Protein 3KZV (pdb70)

GO terms:
  GO:0016616 oxidoreductase activity, acting on the CH-OH group of donors, NAD or NADP as acceptor (F, IDA)
  GO:0005737 cytoplasm (C, HDA)

Solvent-accessible surface area: 11673 Å² total; per-residue (Å²): 69,90,3,0,0,0,1,18,0,14,73,8,0,0,72,23,0,0,36,19,0,11,94,73,43,184,97,1,17,0,8,0,1,7,107,60,72,69,33,0,113,140,8,55,152,137,40,33,112,60,0,50,55,15,58,16,43,6,39,91,72,72,8,0,110,98,0,15,72,38,0,43,160,49,70,46,74,0,14,1,0,0,0,1,13,10,15,29,81,32,20,130,42,6,53,73,171,43,101,108,9,80,142,107,4,52,50,36,14,37,105,2,0,49,29,0,3,44,46,0,25,83,32,0,68,156,44,91,2,15,0,0,0,0,1,12,48,24,67,110,58,109,167,42,78,41,43,1,9,4,35,0,24,12,28,0,20,117,31,0,93,62,10,2,92,122,24,168,94,1,49,0,0,0,0,2,3,44,51,49,8,0,21,61,120,158,79,172,150,121,156,23,38,107,42,15,2,32,82,140,17,25,165,108,8,49,31,45,48,136,128,64,58,69,55,7,0,6,0,0,0,36,0,1,10,134,15,6,51,129,62,6,37,11,87,61,29,51,42,94,49,114,58,0,67,128,17,69,101

CATH classification: 3.40.50.720

Structure (mmCIF, N/CA/C/O backbone):
data_3KZV
#
_entry.id   3KZV
#
_cell.length_a   117.413
_cell.length_b   117.413
_cell.length_c   89.488
_cell.angle_alpha   90.00
_cell.angle_beta   90.00
_cell.angle_gamma   90.00
#
_symmetry.space_group_name_H-M   'I 41 2 2'
#
loop_
_entity.id
_entity.type
_entity.pdbx_description
1 polymer 'Uncharacterized oxidoreductase YIR035C'
2 non-polymer GLYCEROL
3 water water
#
loop_
_atom_site.group_PDB
_atom_site.id
_atom_site.type_symbol
_atom_site.label_atom_id
_atom_site.label_alt_id
_atom_site.label_comp_id
_atom_site.label_asym_id
_atom_site.label_entity_id
_atom_site.label_seq_id
_atom_site.pdbx_PDB_ins_code
_atom_site.Cartn_x
_atom_site.Cartn_y
_atom_site.Cartn_z
_atom_site.occupancy
_atom_site.B_iso_or_equiv
_atom_site.auth_seq_id
_atom_site.auth_comp_id
_atom_site.auth_asym_id
_atom_site.auth_atom_id
_atom_site.pdbx_PDB_model_num
ATOM 1 N N . GLY A 1 2 ? 26.341 -9.325 0.480 1.00 38.65 2 GLY A N 1
ATOM 2 C CA . GLY A 1 2 ? 27.804 -8.979 0.645 1.00 36.29 2 GLY A CA 1
ATOM 3 C C . GLY A 1 2 ? 28.132 -8.175 1.905 1.00 35.52 2 GLY A C 1
ATOM 4 O O . GLY A 1 2 ? 27.212 -7.691 2.587 1.00 35.13 2 GLY A O 1
ATOM 5 N N . LYS A 1 3 ? 29.433 -8.032 2.224 1.00 33.65 3 LYS A N 1
ATOM 6 C CA . LYS A 1 3 ? 29.816 -7.333 3.464 1.00 33.25 3 LYS A CA 1
ATOM 7 C C . LYS A 1 3 ? 29.624 -5.855 3.221 1.00 31.53 3 LYS A C 1
ATOM 8 O O . LYS A 1 3 ? 29.881 -5.391 2.122 1.00 32.81 3 LYS A O 1
ATOM 14 N N . VAL A 1 4 ? 29.168 -5.117 4.225 1.00 29.61 4 VAL A N 1
ATOM 15 C CA . VAL A 1 4 ? 29.073 -3.659 4.136 1.00 27.93 4 VAL A CA 1
ATOM 16 C C . VAL A 1 4 ? 30.246 -3.051 4.899 1.00 27.33 4 VAL A C 1
ATOM 17 O O . VAL A 1 4 ? 30.363 -3.263 6.101 1.00 27.91 4 VAL A O 1
ATOM 21 N N . ILE A 1 5 ? 31.099 -2.302 4.218 1.00 26.21 5 ILE A N 1
ATOM 22 C CA . ILE A 1 5 ? 32.403 -1.828 4.850 1.00 26.78 5 ILE A CA 1
ATOM 23 C C . ILE A 1 5 ? 32.526 -0.289 4.777 1.00 27.20 5 ILE A C 1
ATOM 24 O O . ILE A 1 5 ? 32.274 0.280 3.719 1.00 28.97 5 ILE A O 1
ATOM 29 N N . LEU A 1 6 ? 32.773 0.387 5.902 1.00 26.54 6 LEU A N 1
ATOM 30 C CA . LEU A 1 6 ? 32.992 1.833 5.860 1.00 27.68 6 LEU A CA 1
ATOM 31 C C . LEU A 1 6 ? 34.507 2.026 5.747 1.00 28.40 6 LEU A C 1
ATOM 32 O O . LEU A 1 6 ? 35.287 1.278 6.408 1.00 25.89 6 LEU A O 1
ATOM 37 N N . VAL A 1 7 ? 34.916 3.012 4.944 1.00 25.63 7 VAL A N 1
ATOM 38 C CA . VAL A 1 7 ? 36.325 3.326 4.769 1.00 27.85 7 VAL A CA 1
ATOM 39 C C . VAL A 1 7 ? 36.504 4.859 4.785 1.00 27.65 7 VAL A C 1
ATOM 40 O O . VAL A 1 7 ? 35.735 5.568 4.128 1.00 27.76 7 VAL A O 1
ATOM 44 N N . THR A 1 8 ? 37.412 5.351 5.653 1.00 27.25 8 THR A N 1
ATOM 45 C CA . THR A 1 8 ? 37.659 6.767 5.769 1.00 27.43 8 THR A CA 1
ATOM 46 C C . THR A 1 8 ? 39.004 7.079 5.090 1.00 27.12 8 THR A C 1
ATOM 47 O O . THR A 1 8 ? 39.773 6.183 4.732 1.00 26.97 8 THR A O 1
ATOM 51 N N . GLY A 1 9 ? 39.235 8.363 4.867 1.00 27.64 9 GLY A N 1
ATOM 52 C CA . GLY A 1 9 ? 40.476 8.809 4.235 1.00 28.13 9 GLY A CA 1
ATOM 53 C C . GLY A 1 9 ? 40.659 8.280 2.820 1.00 27.61 9 GLY A C 1
ATOM 54 O O . GLY A 1 9 ? 41.776 8.000 2.437 1.00 28.07 9 GLY A O 1
ATOM 55 N N . VAL A 1 10 ? 39.568 8.152 2.048 1.00 27.33 10 VAL A N 1
ATOM 56 C CA . VAL A 1 10 ? 39.651 7.440 0.750 1.00 28.85 10 VAL A CA 1
ATOM 57 C C . VAL A 1 10 ? 40.086 8.270 -0.451 1.00 30.28 10 VAL A C 1
ATOM 58 O O . VAL A 1 10 ? 40.211 7.724 -1.552 1.00 29.55 10 VAL A O 1
ATOM 62 N N . SER A 1 11 ? 40.299 9.578 -0.281 1.00 29.25 11 SER A N 1
ATOM 63 C CA . SER A 1 11 ? 40.593 10.397 -1.463 1.00 32.11 11 SER A CA 1
ATOM 64 C C . SER A 1 11 ? 41.955 10.056 -2.081 1.00 32.44 11 SER A C 1
ATOM 65 O O . SER A 1 11 ? 42.138 10.178 -3.306 1.00 32.23 11 SER A O 1
ATOM 68 N N . ARG A 1 12 ? 42.931 9.731 -1.231 1.00 31.88 12 ARG A N 1
ATOM 69 C CA . ARG A 1 12 ? 44.307 9.569 -1.663 1.00 33.51 12 ARG A CA 1
ATOM 70 C C . ARG A 1 12 ? 45.046 8.471 -0.938 1.00 32.27 12 ARG A C 1
ATOM 71 O O . ARG A 1 12 ? 44.648 7.994 0.124 1.00 33.08 12 ARG A O 1
ATOM 79 N N . GLY A 1 13 ? 46.197 8.114 -1.480 1.00 32.18 13 GLY A N 1
ATOM 80 C CA . GLY A 1 13 ? 47.113 7.255 -0.757 1.00 30.68 13 GLY A CA 1
ATOM 81 C C . GLY A 1 13 ? 46.488 5.900 -0.480 1.00 30.66 13 GLY A C 1
ATOM 82 O O . GLY A 1 13 ? 45.681 5.338 -1.284 1.00 29.80 13 GLY A O 1
ATOM 83 N N . ILE A 1 14 ? 46.870 5.349 0.640 1.00 29.09 14 ILE A N 1
ATOM 84 C CA . ILE A 1 14 ? 46.542 3.962 0.899 1.00 32.11 14 ILE A CA 1
ATOM 85 C C . ILE A 1 14 ? 44.997 3.790 1.048 1.00 30.23 14 ILE A C 1
ATOM 86 O O . ILE A 1 14 ? 44.488 2.781 0.694 1.00 29.53 14 ILE A O 1
ATOM 91 N N . GLY A 1 15 ? 44.266 4.773 1.585 1.00 28.89 15 GLY A N 1
ATOM 92 C CA . GLY A 1 15 ? 42.806 4.640 1.727 1.00 30.12 15 GLY A CA 1
ATOM 93 C C . GLY A 1 15 ? 42.113 4.429 0.379 1.00 30.90 15 GLY A C 1
ATOM 94 O O . GLY A 1 15 ? 41.200 3.584 0.247 1.00 31.24 15 GLY A O 1
ATOM 95 N N . LYS A 1 16 ? 42.591 5.140 -0.636 1.00 30.19 16 LYS A N 1
ATOM 96 C CA . LYS A 1 16 ? 42.048 4.982 -1.997 1.00 29.02 16 LYS A CA 1
ATOM 97 C C . LYS A 1 16 ? 42.361 3.573 -2.488 1.00 28.59 16 LYS A C 1
ATOM 98 O O . LYS A 1 16 ? 41.483 2.918 -3.042 1.00 27.17 16 LYS A O 1
ATOM 104 N N . SER A 1 17 ? 43.579 3.098 -2.247 1.00 27.16 17 SER A N 1
ATOM 105 C CA . SER A 1 17 ? 43.995 1.747 -2.690 1.00 29.18 17 SER A CA 1
ATOM 106 C C . SER A 1 17 ? 43.217 0.648 -2.055 1.00 27.80 17 SER A C 1
ATOM 107 O O . SER A 1 17 ? 42.912 -0.318 -2.686 1.00 28.38 17 SER A O 1
ATOM 110 N N . ILE A 1 18 ? 42.939 0.780 -0.775 1.00 27.73 18 ILE A N 1
ATOM 111 C CA . ILE A 1 18 ? 42.124 -0.176 -0.080 1.00 28.01 18 ILE A CA 1
ATOM 112 C C . ILE A 1 18 ? 40.700 -0.278 -0.703 1.00 28.50 18 ILE A C 1
ATOM 113 O O . ILE A 1 18 ? 40.213 -1.369 -0.879 1.00 28.20 18 ILE A O 1
ATOM 118 N N . VAL A 1 19 ? 40.078 0.850 -1.051 1.00 28.39 19 VAL A N 1
ATOM 119 C CA . VAL A 1 19 ? 38.779 0.770 -1.771 1.00 28.29 19 VAL A CA 1
ATOM 120 C C . VAL A 1 19 ? 38.962 0.016 -3.061 1.00 28.94 19 VAL A C 1
ATOM 121 O O . VAL A 1 19 ? 38.152 -0.905 -3.329 1.00 28.10 19 VAL A O 1
ATOM 125 N N . ASP A 1 20 ? 40.032 0.350 -3.827 1.00 28.81 20 ASP A N 1
ATOM 126 C CA . ASP A 1 20 ? 40.248 -0.281 -5.150 1.00 31.05 20 ASP A CA 1
ATOM 127 C C . ASP A 1 20 ? 40.393 -1.775 -4.971 1.00 30.83 20 ASP A C 1
ATOM 128 O O . ASP A 1 20 ? 39.809 -2.575 -5.713 1.00 31.10 20 ASP A O 1
ATOM 133 N N . VAL A 1 21 ? 41.162 -2.152 -3.952 1.00 29.53 21 VAL A N 1
ATOM 134 C CA . VAL A 1 21 ? 41.418 -3.567 -3.693 1.00 29.34 21 VAL A CA 1
ATOM 135 C C . VAL A 1 21 ? 40.161 -4.295 -3.242 1.00 27.06 21 VAL A C 1
ATOM 136 O O . VAL A 1 21 ? 39.878 -5.398 -3.725 1.00 27.60 21 VAL A O 1
ATOM 140 N N . LEU A 1 22 ? 39.391 -3.681 -2.339 1.00 25.64 22 LEU A N 1
ATOM 141 C CA . LEU A 1 22 ? 38.144 -4.326 -1.908 1.00 27.81 22 LEU A CA 1
ATOM 142 C C . LEU A 1 22 ? 37.257 -4.725 -3.087 1.00 28.83 22 LEU A C 1
ATOM 143 O O . LEU A 1 22 ? 36.690 -5.812 -3.115 1.00 30.41 22 LEU A O 1
ATOM 148 N N . PHE A 1 23 ? 37.114 -3.822 -4.045 1.00 29.32 23 PHE A N 1
ATOM 149 C CA . PHE A 1 23 ? 36.199 -4.093 -5.179 1.00 30.31 23 PHE A CA 1
ATOM 150 C C . PHE A 1 23 ? 36.757 -5.151 -6.109 1.00 32.72 23 PHE A C 1
ATOM 151 O O . PHE A 1 23 ? 35.994 -5.972 -6.655 1.00 33.00 23 PHE A O 1
ATOM 159 N N . SER A 1 24 ? 38.086 -5.203 -6.233 1.00 33.49 24 SER A N 1
ATOM 160 C CA . SER A 1 24 ? 38.671 -6.248 -7.081 1.00 36.10 24 SER A CA 1
ATOM 161 C C . SER A 1 24 ? 38.614 -7.631 -6.387 1.00 35.95 24 SER A C 1
ATOM 162 O O . SER A 1 24 ? 38.724 -8.639 -7.060 1.00 35.39 24 SER A O 1
ATOM 165 N N . LEU A 1 25 ? 38.389 -7.709 -5.076 1.00 36.70 25 LEU A N 1
ATOM 166 C CA . LEU A 1 25 ? 38.536 -9.006 -4.412 1.00 39.06 25 LEU A CA 1
ATOM 167 C C . LEU A 1 25 ? 37.254 -9.795 -4.404 1.00 40.50 25 LEU A C 1
ATOM 168 O O . LEU A 1 25 ? 37.250 -11.010 -4.369 1.00 39.64 25 LEU A O 1
ATOM 173 N N . ASP A 1 26 ? 36.154 -9.074 -4.460 1.00 42.38 26 ASP A N 1
ATOM 174 C CA . ASP A 1 26 ? 34.846 -9.617 -4.147 1.00 43.83 26 ASP A CA 1
ATOM 175 C C . ASP A 1 26 ? 33.875 -8.837 -5.027 1.00 43.14 26 ASP A C 1
ATOM 176 O O . ASP A 1 26 ? 33.962 -7.613 -5.069 1.00 43.42 26 ASP A O 1
ATOM 181 N N . LYS A 1 27 ? 32.951 -9.517 -5.684 1.00 40.81 27 LYS A N 1
ATOM 182 C CA . LYS A 1 27 ? 31.884 -8.863 -6.447 1.00 41.30 27 LYS A CA 1
ATOM 183 C C . LYS A 1 27 ? 30.669 -8.394 -5.634 1.00 39.71 27 LYS A C 1
ATOM 184 O O . LYS A 1 27 ? 29.902 -7.617 -6.133 1.00 38.48 27 LYS A O 1
ATOM 190 N N . ASP A 1 28 ? 30.500 -8.869 -4.405 1.00 39.01 28 ASP A N 1
ATOM 191 C CA . ASP A 1 28 ? 29.330 -8.540 -3.552 1.00 39.60 28 ASP A CA 1
ATOM 192 C C . ASP A 1 28 ? 29.479 -7.369 -2.526 1.00 37.30 28 ASP A C 1
ATOM 193 O O . ASP A 1 28 ? 28.489 -6.770 -2.126 1.00 36.10 28 ASP A O 1
ATOM 198 N N . THR A 1 29 ? 30.701 -7.073 -2.114 1.00 33.96 29 THR A N 1
ATOM 199 C CA . THR A 1 29 ? 30.988 -6.013 -1.139 1.00 32.82 29 THR A CA 1
ATOM 200 C C . THR A 1 29 ? 30.484 -4.622 -1.507 1.00 30.89 29 THR A C 1
ATOM 201 O O . THR A 1 29 ? 30.633 -4.164 -2.658 1.00 28.78 29 THR A O 1
ATOM 205 N N . VAL A 1 30 ? 29.958 -3.933 -0.507 1.00 29.31 30 VAL A N 1
ATOM 206 C CA . VAL A 1 30 ? 29.556 -2.532 -0.660 1.00 29.68 30 VAL A CA 1
ATOM 207 C C . VAL A 1 30 ? 30.424 -1.708 0.261 1.00 30.71 30 VAL A C 1
ATOM 208 O O . VAL A 1 30 ? 30.674 -2.104 1.431 1.00 29.48 30 VAL A O 1
ATOM 212 N N . VAL A 1 31 ? 30.880 -0.563 -0.244 1.00 29.07 31 VAL A N 1
ATOM 213 C CA . VAL A 1 31 ? 31.719 0.340 0.532 1.00 28.61 31 VAL A CA 1
ATOM 214 C C . VAL A 1 31 ? 31.066 1.724 0.648 1.00 27.28 31 VAL A C 1
ATOM 215 O O . VAL A 1 31 ? 30.584 2.266 -0.343 1.00 28.56 31 VAL A O 1
ATOM 219 N N . TYR A 1 32 ? 31.012 2.258 1.860 1.00 27.40 32 TYR A N 1
ATOM 220 C CA . TYR A 1 32 ? 30.652 3.657 2.109 1.00 27.85 32 TYR A CA 1
ATOM 221 C C . TYR A 1 32 ? 31.927 4.379 2.473 1.00 28.70 32 TYR A C 1
ATOM 222 O O . TYR A 1 32 ? 32.525 4.038 3.513 1.00 30.00 32 TYR A O 1
ATOM 231 N N . GLY A 1 33 ? 32.400 5.314 1.649 1.00 26.81 33 GLY A N 1
ATOM 232 C CA . GLY A 1 33 ? 33.634 6.067 2.029 1.00 28.24 33 GLY A CA 1
ATOM 233 C C . GLY A 1 33 ? 33.353 7.532 2.379 1.00 29.91 33 GLY A C 1
ATOM 234 O O . GLY A 1 33 ? 32.263 8.033 2.093 1.00 28.41 33 GLY A O 1
ATOM 235 N N . VAL A 1 34 ? 34.336 8.200 2.962 1.00 29.11 34 VAL A N 1
ATOM 236 C CA . VAL A 1 34 ? 34.276 9.618 3.211 1.00 30.19 34 VAL A CA 1
ATOM 237 C C . VAL A 1 34 ? 35.632 10.222 2.938 1.00 30.13 34 VAL A C 1
ATOM 238 O O . VAL A 1 34 ? 36.606 9.578 3.106 1.00 28.81 34 VAL A O 1
ATOM 242 N N . ALA A 1 35 ? 35.662 11.451 2.460 1.00 30.37 35 ALA A N 1
ATOM 243 C CA . ALA A 1 35 ? 36.893 12.217 2.324 1.00 32.88 35 ALA A CA 1
ATOM 244 C C . ALA A 1 35 ? 36.418 13.663 2.397 1.00 33.83 35 ALA A C 1
ATOM 245 O O . ALA A 1 35 ? 35.220 13.928 2.281 1.00 34.53 35 ALA A O 1
ATOM 247 N N . ARG A 1 36 ? 37.329 14.609 2.588 1.00 35.92 36 ARG A N 1
ATOM 248 C CA . ARG A 1 36 ? 36.923 16.026 2.633 1.00 38.49 36 ARG A CA 1
ATOM 249 C C . ARG A 1 36 ? 36.644 16.616 1.256 1.00 38.28 36 ARG A C 1
ATOM 250 O O . ARG A 1 36 ? 35.825 17.506 1.138 1.00 39.08 36 ARG A O 1
ATOM 258 N N . SER A 1 37 ? 37.318 16.133 0.215 1.00 39.25 37 SER A N 1
ATOM 259 C CA . SER A 1 37 ? 37.115 16.678 -1.140 1.00 40.14 37 SER A CA 1
ATOM 260 C C . SER A 1 37 ? 36.139 15.791 -1.978 1.00 39.77 37 SER A C 1
ATOM 261 O O . SER A 1 37 ? 36.312 14.596 -2.035 1.00 38.28 37 SER A O 1
ATOM 264 N N . GLU A 1 38 ? 35.134 16.386 -2.616 1.00 40.10 38 GLU A N 1
ATOM 265 C CA . GLU A 1 38 ? 34.152 15.589 -3.394 1.00 40.97 38 GLU A CA 1
ATOM 266 C C . GLU A 1 38 ? 34.702 15.035 -4.700 1.00 39.68 38 GLU A C 1
ATOM 267 O O . GLU A 1 38 ? 34.266 13.970 -5.109 1.00 40.23 38 GLU A O 1
ATOM 273 N N . ALA A 1 39 ? 35.635 15.743 -5.352 1.00 38.27 39 ALA A N 1
ATOM 274 C CA . ALA A 1 39 ? 36.148 15.304 -6.676 1.00 38.18 39 ALA A CA 1
ATOM 275 C C . ALA A 1 39 ? 36.527 13.829 -6.714 1.00 36.53 39 ALA A C 1
ATOM 276 O O . ALA A 1 39 ? 36.008 13.092 -7.556 1.00 36.40 39 ALA A O 1
ATOM 278 N N . PRO A 1 40 ? 37.415 13.371 -5.793 1.00 35.47 40 PRO A N 1
ATOM 279 C CA . PRO A 1 40 ? 37.845 11.982 -5.984 1.00 33.14 40 PRO A CA 1
ATOM 280 C C . PRO A 1 40 ? 36.774 10.949 -5.543 1.00 32.69 40 PRO A C 1
ATOM 281 O O . PRO A 1 40 ? 36.854 9.745 -5.925 1.00 32.42 40 PRO A O 1
ATOM 285 N N . LEU A 1 41 ? 35.824 11.398 -4.724 1.00 31.14 41 LEU A N 1
ATOM 286 C CA . LEU A 1 41 ? 34.674 10.573 -4.346 1.00 30.32 41 LEU A CA 1
ATOM 287 C C . LEU A 1 41 ? 33.729 10.331 -5.549 1.00 31.12 41 LEU A C 1
ATOM 288 O O . LEU A 1 41 ? 33.281 9.188 -5.783 1.00 28.91 41 LEU A O 1
ATOM 293 N N . LYS A 1 42 ? 33.445 11.404 -6.309 1.00 31.65 42 LYS A N 1
ATOM 294 C CA . LYS A 1 42 ? 32.714 11.323 -7.563 1.00 32.48 42 LYS A CA 1
ATOM 295 C C . LYS A 1 42 ? 33.396 10.369 -8.538 1.00 33.69 42 LYS A C 1
ATOM 296 O O . LYS A 1 42 ? 32.732 9.536 -9.197 1.00 33.13 42 LYS A O 1
ATOM 302 N N . LYS A 1 43 ? 34.725 10.456 -8.641 1.00 33.22 43 LYS A N 1
ATOM 303 C CA . LYS A 1 43 ? 35.448 9.590 -9.536 1.00 32.22 43 LYS A CA 1
ATOM 304 C C . LYS A 1 43 ? 35.336 8.112 -9.123 1.00 32.42 43 LYS A C 1
ATOM 305 O O . LYS A 1 43 ? 35.242 7.232 -9.986 1.00 30.73 43 LYS A O 1
ATOM 311 N N . LEU A 1 44 ? 35.374 7.845 -7.816 1.00 28.79 44 LEU A N 1
ATOM 312 C CA . LEU A 1 44 ? 35.132 6.520 -7.337 1.00 29.49 44 LEU A CA 1
ATOM 313 C C . LEU A 1 44 ? 33.703 6.092 -7.620 1.00 28.58 44 LEU A C 1
ATOM 314 O O . LEU A 1 44 ? 33.458 4.943 -8.002 1.00 28.78 44 LEU A O 1
ATOM 319 N N . LYS A 1 45 ? 32.756 6.979 -7.397 1.00 28.75 45 LYS A N 1
ATOM 320 C CA . LYS A 1 45 ? 31.339 6.619 -7.677 1.00 29.00 45 LYS A CA 1
ATOM 321 C C . LYS A 1 45 ? 31.154 6.299 -9.192 1.00 28.84 45 LYS A C 1
ATOM 322 O O . LYS A 1 45 ? 30.568 5.286 -9.553 1.00 29.66 45 LYS A O 1
ATOM 328 N N . GLU A 1 46 ? 31.725 7.110 -10.053 1.00 28.81 46 GLU A N 1
ATOM 329 C CA . GLU A 1 46 ? 31.665 6.853 -11.497 1.00 30.28 46 GLU A CA 1
ATOM 330 C C . GLU A 1 46 ? 32.316 5.550 -11.973 1.00 29.96 46 GLU A C 1
ATOM 331 O O . GLU A 1 46 ? 31.922 4.980 -12.989 1.00 29.68 46 GLU A O 1
ATOM 337 N N . LYS A 1 47 ? 33.329 5.100 -11.250 1.00 28.49 47 LYS A N 1
ATOM 338 C CA . LYS A 1 47 ? 34.023 3.887 -11.616 1.00 29.92 47 LYS A CA 1
ATOM 339 C C . LYS A 1 47 ? 33.307 2.647 -11.102 1.00 28.60 47 LYS A C 1
ATOM 340 O O . LYS A 1 47 ? 33.239 1.647 -11.776 1.00 27.47 47 LYS A O 1
ATOM 346 N N . TYR A 1 48 ? 32.801 2.705 -9.880 1.00 28.22 48 TYR A N 1
ATOM 347 C CA . TYR A 1 48 ? 32.295 1.521 -9.243 1.00 28.11 48 TYR A CA 1
ATOM 348 C C . TYR A 1 48 ? 30.756 1.501 -9.140 1.00 29.08 48 TYR A C 1
ATOM 349 O O . TYR A 1 48 ? 30.200 0.509 -8.707 1.00 28.39 48 TYR A O 1
ATOM 358 N N . GLY A 1 49 ? 30.094 2.620 -9.447 1.00 29.68 49 GLY A N 1
ATOM 359 C CA . GLY A 1 49 ? 28.614 2.642 -9.463 1.00 29.43 49 GLY A CA 1
ATOM 360 C C . GLY A 1 49 ? 28.036 2.359 -8.098 1.00 29.83 49 GLY A C 1
ATOM 361 O O . GLY A 1 49 ? 28.617 2.789 -7.059 1.00 29.89 49 GLY A O 1
ATOM 362 N N . ASP A 1 50 ? 26.952 1.591 -8.068 1.00 28.80 50 ASP A N 1
ATOM 363 C CA . ASP A 1 50 ? 26.194 1.367 -6.830 1.00 28.83 50 ASP A CA 1
ATOM 364 C C . ASP A 1 50 ? 26.782 0.276 -5.943 1.00 28.60 50 ASP A C 1
ATOM 365 O O . ASP A 1 50 ? 26.094 -0.274 -5.066 1.00 29.69 50 ASP A O 1
ATOM 370 N N . ARG A 1 51 ? 28.065 -0.013 -6.151 1.00 28.87 51 ARG A N 1
ATOM 371 C CA . ARG A 1 51 ? 28.889 -0.687 -5.141 1.00 28.96 51 ARG A CA 1
ATOM 372 C C . ARG A 1 51 ? 29.499 0.321 -4.145 1.00 28.46 51 ARG A C 1
ATOM 373 O O . ARG A 1 51 ? 29.870 -0.082 -3.031 1.00 28.68 51 ARG A O 1
ATOM 381 N N . PHE A 1 52 ? 29.559 1.596 -4.530 1.00 28.47 52 PHE A N 1
ATOM 382 C CA . PHE A 1 52 ? 30.190 2.651 -3.741 1.00 29.33 52 PHE A CA 1
ATOM 383 C C . PHE A 1 52 ? 29.240 3.795 -3.428 1.00 29.49 52 PHE A C 1
ATOM 384 O O . PHE A 1 52 ? 28.550 4.288 -4.326 1.00 28.34 52 PHE A O 1
ATOM 392 N N . PHE A 1 53 ? 29.280 4.265 -2.176 1.00 28.97 53 PHE A N 1
ATOM 393 C CA . PHE A 1 53 ? 28.475 5.400 -1.692 1.00 28.86 53 PHE A CA 1
ATOM 394 C C . PHE A 1 53 ? 29.393 6.254 -0.872 1.00 28.02 53 PHE A C 1
ATOM 395 O O . PHE A 1 53 ? 30.355 5.751 -0.312 1.00 28.22 53 PHE A O 1
ATOM 403 N N . TYR A 1 54 ? 29.153 7.552 -0.824 1.00 29.81 54 TYR A N 1
ATOM 404 C CA . TYR A 1 54 ? 30.046 8.388 -0.053 1.00 30.95 54 TYR A CA 1
ATOM 405 C C . TYR A 1 54 ? 29.281 9.487 0.642 1.00 31.80 54 TYR A C 1
ATOM 406 O O . TYR A 1 54 ? 28.114 9.748 0.304 1.00 32.36 54 TYR A O 1
ATOM 415 N N . VAL A 1 55 ? 29.920 10.038 1.681 1.00 31.57 55 VAL A N 1
ATOM 416 C CA . VAL A 1 55 ? 29.622 11.340 2.288 1.00 32.19 55 VAL A CA 1
ATOM 417 C C . VAL A 1 55 ? 30.856 12.229 2.139 1.00 31.59 55 VAL A C 1
ATOM 418 O O . VAL A 1 55 ? 31.981 11.753 2.392 1.00 30.85 55 VAL A O 1
ATOM 422 N N . VAL A 1 56 ? 30.658 13.500 1.763 1.00 31.29 56 VAL A N 1
ATOM 423 C CA . VAL A 1 56 ? 31.726 14.496 1.674 1.00 31.51 56 VAL A CA 1
ATOM 424 C C . VAL A 1 56 ? 31.776 15.269 2.981 1.00 31.90 56 VAL A C 1
ATOM 425 O O . VAL A 1 56 ? 30.776 15.816 3.423 1.00 32.15 56 VAL A O 1
ATOM 429 N N . GLY A 1 57 ? 32.944 15.345 3.588 1.00 31.76 57 GLY A N 1
ATOM 430 C CA . GLY A 1 57 ? 33.139 16.234 4.740 1.00 31.64 57 GLY A CA 1
ATOM 431 C C . GLY A 1 57 ? 34.296 15.793 5.630 1.00 32.17 57 GLY A C 1
ATOM 432 O O . GLY A 1 57 ? 34.980 14.802 5.353 1.00 30.88 57 GLY A O 1
ATOM 433 N N . ASP A 1 58 ? 34.472 16.530 6.720 1.00 33.17 58 ASP A N 1
ATOM 434 C CA . ASP A 1 58 ? 35.550 16.402 7.701 1.00 34.75 58 ASP A CA 1
ATOM 435 C C . ASP A 1 58 ? 35.080 15.454 8.809 1.00 33.00 58 ASP A C 1
ATOM 436 O O . ASP A 1 58 ? 34.139 15.760 9.551 1.00 32.31 58 ASP A O 1
ATOM 441 N N . ILE A 1 59 ? 35.749 14.327 8.994 1.00 33.31 59 ILE A N 1
ATOM 442 C CA . ILE A 1 59 ? 35.293 13.457 10.056 1.00 32.51 59 ILE A CA 1
ATOM 443 C C . ILE A 1 59 ? 35.585 13.987 11.464 1.00 31.88 59 ILE A C 1
ATOM 444 O O . ILE A 1 59 ? 35.204 13.344 12.412 1.00 29.74 59 ILE A O 1
ATOM 449 N N . THR A 1 60 ? 36.218 15.158 11.590 1.00 30.93 60 THR A N 1
ATOM 450 C CA . THR A 1 60 ? 36.304 15.783 12.902 1.00 34.12 60 THR A CA 1
ATOM 451 C C . THR A 1 60 ? 34.943 16.443 13.222 1.00 34.42 60 THR A C 1
ATOM 452 O O . THR A 1 60 ? 34.722 16.894 14.336 1.00 34.20 60 THR A O 1
ATOM 456 N N . GLU A 1 61 ? 34.037 16.460 12.242 1.00 35.29 61 GLU A N 1
ATOM 457 C CA . GLU A 1 61 ? 32.585 16.741 12.510 1.00 35.82 61 GLU A CA 1
ATOM 458 C C . GLU A 1 61 ? 31.764 15.499 12.833 1.00 35.36 61 GLU A C 1
ATOM 459 O O . GLU A 1 61 ? 31.646 14.585 11.998 1.00 34.48 61 GLU A O 1
ATOM 465 N N . ASP A 1 62 ? 31.217 15.427 14.047 1.00 34.63 62 ASP A N 1
ATOM 466 C CA . ASP A 1 62 ? 30.345 14.276 14.405 1.00 35.64 62 ASP A CA 1
ATOM 467 C C . ASP A 1 62 ? 29.129 14.133 13.471 1.00 35.47 62 ASP A C 1
ATOM 468 O O . ASP A 1 62 ? 28.738 13.002 13.161 1.00 35.01 62 ASP A O 1
ATOM 473 N N . SER A 1 63 ? 28.612 15.258 12.948 1.00 34.93 63 SER A N 1
ATOM 474 C CA . SER A 1 63 ? 27.476 15.210 12.020 1.00 33.77 63 SER A CA 1
ATOM 475 C C . SER A 1 63 ? 27.849 14.442 10.755 1.00 32.81 63 SER A C 1
ATOM 476 O O . SER A 1 63 ? 27.050 13.673 10.256 1.00 31.15 63 SER A O 1
ATOM 479 N N . VAL A 1 64 ? 29.103 14.558 10.295 1.00 31.57 64 VAL A N 1
ATOM 480 C CA . VAL A 1 64 ? 29.531 13.859 9.092 1.00 30.40 64 VAL A CA 1
ATOM 481 C C . VAL A 1 64 ? 29.551 12.326 9.401 1.00 29.14 64 VAL A C 1
ATOM 482 O O . VAL A 1 64 ? 29.137 11.484 8.592 1.00 28.03 64 VAL A O 1
ATOM 486 N N . LEU A 1 65 ? 30.046 11.980 10.580 1.00 29.08 65 LEU A N 1
ATOM 487 C CA . LEU A 1 65 ? 30.140 10.589 11.047 1.00 27.83 65 LEU A CA 1
ATOM 488 C C . LEU A 1 65 ? 28.769 9.961 11.121 1.00 28.80 65 LEU A C 1
ATOM 489 O O . LEU A 1 65 ? 28.579 8.856 10.637 1.00 29.99 65 LEU A O 1
ATOM 494 N N . LYS A 1 66 ? 27.807 10.667 11.736 1.00 29.30 66 LYS A N 1
ATOM 495 C CA . LYS A 1 66 ? 26.447 10.134 11.848 1.00 30.88 66 LYS A CA 1
ATOM 496 C C . LYS A 1 66 ? 25.831 10.017 10.430 1.00 31.14 66 LYS A C 1
ATOM 497 O O . LYS A 1 66 ? 25.164 9.043 10.144 1.00 31.27 66 LYS A O 1
ATOM 503 N N . GLN A 1 67 ? 26.099 10.977 9.544 1.00 31.80 67 GLN A N 1
ATOM 504 C CA . GLN A 1 67 ? 25.573 10.861 8.165 1.00 33.49 67 GLN A CA 1
ATOM 505 C C . GLN A 1 67 ? 26.039 9.553 7.513 1.00 31.69 67 GLN A C 1
ATOM 506 O O . GLN A 1 67 ? 25.248 8.801 6.945 1.00 30.73 67 GLN A O 1
ATOM 512 N N . LEU A 1 68 ? 27.340 9.272 7.640 1.00 31.45 68 LEU A N 1
ATOM 513 C CA . LEU A 1 68 ? 27.954 8.122 7.020 1.00 30.79 68 LEU A CA 1
ATOM 514 C C . LEU A 1 68 ? 27.426 6.812 7.603 1.00 31.46 68 LEU A C 1
ATOM 515 O O . LEU A 1 68 ? 27.034 5.899 6.853 1.00 30.89 68 LEU A O 1
ATOM 520 N N . VAL A 1 69 ? 27.395 6.730 8.938 1.00 30.47 69 VAL A N 1
ATOM 521 C CA . VAL A 1 69 ? 26.784 5.575 9.586 1.00 29.96 69 VAL A CA 1
ATOM 522 C C . VAL A 1 69 ? 25.270 5.414 9.231 1.00 31.35 69 VAL A C 1
ATOM 523 O O . VAL A 1 69 ? 24.861 4.328 8.841 1.00 31.10 69 VAL A O 1
ATOM 527 N N . ASN A 1 70 ? 24.474 6.481 9.356 1.00 31.15 70 ASN A N 1
ATOM 528 C CA . ASN A 1 70 ? 23.050 6.418 8.973 1.00 33.06 70 ASN A CA 1
ATOM 529 C C . ASN A 1 70 ? 22.874 6.013 7.522 1.00 32.15 70 ASN A C 1
ATOM 530 O O . ASN A 1 70 ? 21.945 5.269 7.182 1.00 33.80 70 ASN A O 1
ATOM 535 N N . ALA A 1 71 ? 23.768 6.491 6.666 1.00 30.04 71 ALA A N 1
ATOM 536 C CA . ALA A 1 71 ? 23.599 6.214 5.224 1.00 31.17 71 ALA A CA 1
ATOM 537 C C . ALA A 1 71 ? 23.825 4.746 4.977 1.00 30.34 71 ALA A C 1
ATOM 538 O O . ALA A 1 71 ? 23.075 4.159 4.246 1.00 31.37 71 ALA A O 1
ATOM 540 N N . ALA A 1 72 ? 24.818 4.137 5.619 1.00 29.55 72 ALA A N 1
ATOM 541 C CA . ALA A 1 72 ? 25.027 2.683 5.464 1.00 30.02 72 ALA A CA 1
ATOM 542 C C . ALA A 1 72 ? 23.868 1.862 6.029 1.00 30.72 72 ALA A C 1
ATOM 543 O O . ALA A 1 72 ? 23.425 0.884 5.404 1.00 30.03 72 ALA A O 1
ATOM 545 N N . VAL A 1 73 ? 23.394 2.200 7.221 1.00 32.60 73 VAL A N 1
ATOM 546 C CA . VAL A 1 73 ? 22.288 1.387 7.729 1.00 33.88 73 VAL A CA 1
ATOM 547 C C . VAL A 1 73 ? 20.983 1.579 6.919 1.00 34.84 73 VAL A C 1
ATOM 548 O O . VAL A 1 73 ? 20.319 0.592 6.593 1.00 33.51 73 VAL A O 1
ATOM 552 N N . LYS A 1 74 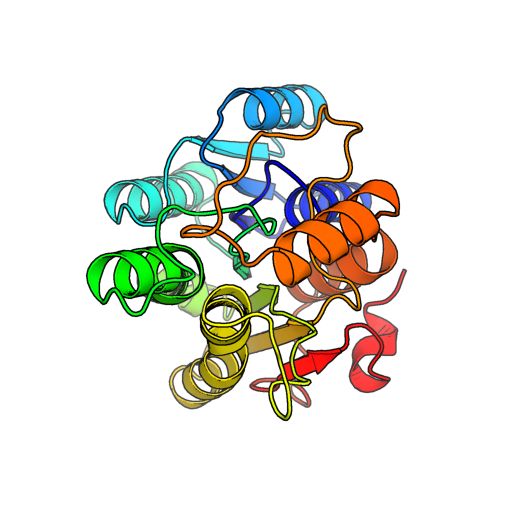? 20.726 2.815 6.497 1.00 34.92 74 LYS A N 1
ATOM 553 C CA . LYS A 1 74 ? 19.563 3.139 5.640 1.00 36.64 74 LYS A CA 1
ATOM 554 C C . LYS A 1 74 ? 19.629 2.403 4.303 1.00 35.49 74 LYS A C 1
ATOM 555 O O . LYS A 1 74 ? 18.611 1.900 3.839 1.00 35.43 74 LYS A O 1
ATOM 561 N N . GLY A 1 75 ? 20.810 2.378 3.673 1.00 33.49 75 GLY A N 1
ATOM 562 C CA . GLY A 1 75 ? 20.920 1.938 2.318 1.00 31.82 75 GLY A CA 1
ATOM 563 C C . GLY A 1 75 ? 21.119 0.455 2.261 1.00 32.17 75 GLY A C 1
ATOM 564 O O . GLY A 1 75 ? 20.665 -0.187 1.351 1.00 30.64 75 GLY A O 1
ATOM 565 N N . HIS A 1 76 ? 21.827 -0.118 3.230 1.00 32.05 76 HIS A N 1
ATOM 566 C CA . HIS A 1 76 ? 22.113 -1.545 3.147 1.00 32.78 76 HIS A CA 1
ATOM 567 C C . HIS A 1 76 ? 21.783 -2.352 4.407 1.00 33.34 76 HIS A C 1
ATOM 568 O O . HIS A 1 76 ? 22.036 -3.551 4.440 1.00 34.39 76 HIS A O 1
ATOM 575 N N . GLY A 1 77 ? 21.227 -1.695 5.414 1.00 32.85 77 GLY A N 1
ATOM 576 C CA . GLY A 1 77 ? 20.694 -2.376 6.594 1.00 33.12 77 GLY A CA 1
ATOM 577 C C . GLY A 1 77 ? 21.717 -2.782 7.654 1.00 33.14 77 GLY A C 1
ATOM 578 O O . GLY A 1 77 ? 21.336 -3.253 8.719 1.00 32.14 77 GLY A O 1
ATOM 579 N N . LYS A 1 78 ? 23.023 -2.641 7.397 1.00 31.63 78 LYS A N 1
ATOM 580 C CA . LYS A 1 78 ? 23.981 -3.105 8.410 1.00 30.96 78 LYS A CA 1
ATOM 581 C C . L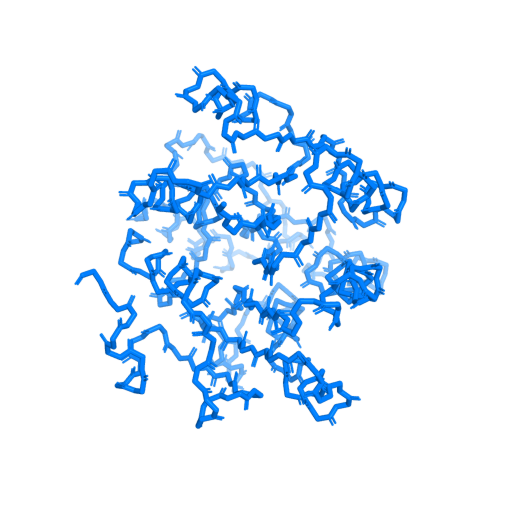YS A 1 78 ? 25.383 -2.540 8.130 1.00 30.58 78 LYS A C 1
ATOM 582 O O . LYS A 1 78 ? 25.596 -1.946 7.086 1.00 30.52 78 LYS A O 1
ATOM 588 N N . ILE A 1 79 ? 26.331 -2.799 9.030 1.00 29.62 79 ILE A N 1
ATOM 589 C CA . ILE A 1 79 ? 27.748 -2.465 8.811 1.00 29.02 79 ILE A CA 1
ATOM 590 C C . ILE A 1 79 ? 28.537 -3.670 9.315 1.00 29.20 79 ILE A C 1
ATOM 591 O O . ILE A 1 79 ? 28.374 -4.071 10.489 1.00 30.38 79 ILE A O 1
ATOM 596 N N . ASP A 1 80 ? 29.345 -4.275 8.437 1.00 28.28 80 ASP A N 1
ATOM 597 C CA . ASP A 1 80 ? 30.251 -5.381 8.833 1.00 28.99 80 ASP A CA 1
ATOM 598 C C . ASP A 1 80 ? 31.629 -4.986 9.357 1.00 29.08 80 ASP A C 1
ATOM 599 O O . ASP A 1 80 ? 32.138 -5.587 10.307 1.00 28.68 80 ASP A O 1
ATOM 604 N N . SER A 1 81 ? 32.228 -3.987 8.739 1.00 29.44 81 SER A N 1
ATOM 605 C CA . SER A 1 81 ? 33.600 -3.649 9.077 1.00 28.37 81 SER A CA 1
ATOM 606 C C . SER A 1 81 ? 33.802 -2.181 8.874 1.00 28.60 81 SER A C 1
ATOM 607 O O . SER A 1 81 ? 33.063 -1.532 8.107 1.00 26.35 81 SER A O 1
ATOM 610 N N . LEU A 1 82 ? 34.819 -1.679 9.568 1.00 27.52 82 LEU A N 1
ATOM 611 C CA . LEU A 1 82 ? 35.241 -0.293 9.455 1.00 29.86 82 LEU A CA 1
ATOM 612 C C . LEU A 1 82 ? 36.765 -0.282 9.203 1.00 29.44 82 LEU A C 1
ATOM 613 O O . LEU A 1 82 ? 37.487 -0.957 9.915 1.00 30.42 82 LEU A O 1
ATOM 618 N N . VAL A 1 83 ? 37.237 0.392 8.148 1.00 29.85 83 VAL A N 1
ATOM 619 C CA . VAL A 1 83 ? 38.681 0.596 7.900 1.00 27.98 83 VAL A CA 1
ATOM 620 C C . VAL A 1 83 ? 38.892 2.052 8.305 1.00 28.91 83 VAL A C 1
ATOM 621 O O . VAL A 1 83 ? 38.471 2.970 7.595 1.00 28.74 83 VAL A O 1
ATOM 625 N N . ALA A 1 84 ? 39.472 2.239 9.509 1.00 27.60 84 ALA A N 1
ATOM 626 C CA . ALA A 1 84 ? 39.625 3.559 10.126 1.00 27.95 84 ALA A CA 1
ATOM 627 C C . ALA A 1 84 ? 40.992 4.108 9.754 1.00 28.29 84 ALA A C 1
ATOM 628 O O . ALA A 1 84 ? 42.042 3.588 10.159 1.00 27.97 84 ALA A O 1
ATOM 630 N N . ASN A 1 85 ? 40.970 5.160 8.938 1.00 29.37 85 ASN A N 1
ATOM 631 C CA . ASN A 1 85 ? 42.152 5.650 8.347 1.00 27.95 85 ASN A CA 1
ATOM 632 C C . ASN A 1 85 ? 42.137 7.186 8.405 1.00 29.20 85 ASN A C 1
ATOM 633 O O . ASN A 1 85 ? 41.230 7.803 7.861 1.00 28.71 85 ASN A O 1
ATOM 638 N N . ALA A 1 86 ? 43.146 7.794 9.043 1.00 29.03 86 ALA A N 1
ATOM 639 C CA . ALA A 1 86 ? 43.191 9.257 9.119 1.00 30.56 86 ALA A CA 1
ATOM 640 C C . ALA A 1 86 ? 43.576 9.912 7.775 1.00 30.60 86 ALA A C 1
ATOM 641 O O . ALA A 1 86 ? 43.478 11.122 7.656 1.00 31.40 86 ALA A O 1
ATOM 643 N N . GLY A 1 87 ? 44.033 9.119 6.805 1.00 30.56 87 GLY A N 1
ATOM 644 C CA . GLY A 1 87 ? 44.380 9.654 5.518 1.00 29.22 87 GLY A CA 1
ATOM 645 C C . GLY A 1 87 ? 45.848 10.073 5.439 1.00 30.69 87 GLY A C 1
ATOM 646 O O . GLY A 1 87 ? 46.585 9.868 6.389 1.00 30.55 87 GLY A O 1
ATOM 647 N N . VAL A 1 88 ? 46.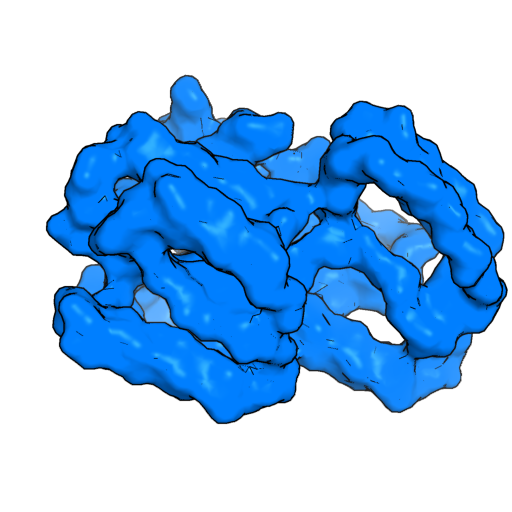263 10.647 4.306 1.00 31.22 88 VAL A N 1
ATOM 648 C CA . VAL A 1 88 ? 47.659 10.877 3.986 1.00 30.18 88 VAL A CA 1
ATOM 649 C C . VAL A 1 88 ? 48.282 11.964 4.904 1.00 31.26 88 VAL A C 1
ATOM 650 O O . VAL A 1 88 ? 47.588 12.845 5.355 1.00 31.41 88 VAL A O 1
ATOM 654 N N . LEU A 1 89 ? 49.575 11.868 5.186 1.00 30.57 89 LEU A N 1
ATOM 655 C CA . LEU A 1 89 ? 50.313 12.962 5.809 1.00 30.95 89 LEU A CA 1
ATOM 656 C C . LEU A 1 89 ? 50.279 14.252 4.964 1.00 31.93 89 LEU A C 1
ATOM 657 O O . LEU A 1 89 ? 50.501 14.180 3.774 1.00 32.51 89 LEU A O 1
ATOM 662 N N . GLU A 1 90 ? 50.008 15.415 5.562 1.00 32.27 90 GLU A N 1
ATOM 663 C CA . GLU A 1 90 ? 50.111 16.708 4.857 1.00 33.36 90 GLU A CA 1
ATOM 664 C C . GLU A 1 90 ? 50.416 17.784 5.908 1.00 34.56 90 GLU A C 1
ATOM 665 O O . GLU A 1 90 ? 50.145 17.573 7.113 1.00 32.25 90 GLU A O 1
ATOM 671 N N . PRO A 1 91 ? 51.043 18.912 5.488 1.00 34.58 91 PRO A N 1
ATOM 672 C CA . PRO A 1 91 ? 51.414 19.938 6.474 1.00 35.40 91 PRO A CA 1
ATOM 673 C C . PRO A 1 91 ? 50.118 20.493 7.055 1.00 35.08 91 PRO A C 1
ATOM 674 O O . PRO A 1 91 ? 49.172 20.566 6.349 1.00 36.22 91 PRO A O 1
ATOM 678 N N . VAL A 1 92 ? 50.105 20.802 8.347 1.00 34.18 92 VAL A N 1
ATOM 679 C CA . VAL A 1 92 ? 48.996 21.401 9.063 1.00 35.77 92 VAL A CA 1
ATOM 680 C C . VAL A 1 92 ? 49.554 22.579 9.864 1.00 34.98 92 VAL A C 1
ATOM 681 O O . VAL A 1 92 ? 50.658 22.483 10.411 1.00 34.00 92 VAL A O 1
ATOM 685 N N . GLN A 1 93 ? 48.819 23.694 9.923 1.00 35.75 93 GLN A N 1
ATOM 686 C CA . GLN A 1 93 ? 49.375 25.001 10.425 1.00 35.48 93 GLN A CA 1
ATOM 687 C C . GLN A 1 93 ? 49.856 24.943 11.881 1.00 33.66 93 GLN A C 1
ATOM 688 O O . GLN A 1 93 ? 49.140 24.458 12.745 1.00 33.08 93 GLN A O 1
ATOM 694 N N . ASN A 1 94 ? 51.056 25.406 12.159 1.00 32.72 94 ASN A N 1
ATOM 695 C CA . ASN A 1 94 ? 51.525 25.545 13.547 1.00 33.49 94 ASN A CA 1
ATOM 696 C C . ASN A 1 94 ? 51.816 24.275 14.319 1.00 32.05 94 ASN A C 1
ATOM 697 O O . ASN A 1 94 ? 52.120 24.315 15.505 1.00 32.09 94 ASN A O 1
ATOM 702 N N . VAL A 1 95 ? 51.778 23.136 13.662 1.00 29.52 95 VAL A N 1
ATOM 703 C CA . VAL A 1 95 ? 52.092 21.882 14.360 1.00 31.28 95 VAL A CA 1
ATOM 704 C C . VAL A 1 95 ? 53.584 21.769 14.782 1.00 29.39 95 VAL A C 1
ATOM 705 O O . VAL A 1 95 ? 53.939 21.091 15.777 1.00 30.18 95 VAL A O 1
ATOM 709 N N . ASN A 1 96 ? 54.452 22.431 14.036 1.00 29.09 96 ASN A N 1
ATOM 710 C CA . ASN A 1 96 ? 55.850 22.461 14.390 1.00 31.28 96 ASN A CA 1
ATOM 711 C C . ASN A 1 96 ? 56.096 23.564 15.452 1.00 32.71 96 ASN A C 1
ATOM 712 O O . ASN A 1 96 ? 57.210 24.114 15.536 1.00 36.19 96 ASN A O 1
ATOM 717 N N . GLU A 1 97 ? 55.065 23.968 16.193 1.00 31.82 97 GLU A N 1
ATOM 718 C CA . GLU A 1 97 ? 55.279 24.895 17.324 1.00 30.91 97 GLU A CA 1
ATOM 719 C C . GLU A 1 97 ? 54.692 24.171 18.534 1.00 30.86 97 GLU A C 1
ATOM 720 O O . GLU A 1 97 ? 53.827 23.310 18.370 1.00 31.51 97 GLU A O 1
ATOM 726 N N . ILE A 1 98 ? 55.097 24.585 19.715 1.00 29.83 98 ILE A N 1
ATOM 727 C CA . ILE A 1 98 ? 54.501 24.084 20.926 1.00 31.88 98 ILE A CA 1
ATOM 728 C C . ILE A 1 98 ? 53.193 24.854 21.148 1.00 33.20 98 ILE A C 1
ATOM 729 O O . ILE A 1 98 ? 53.117 25.794 21.935 1.00 33.21 98 ILE A O 1
ATOM 734 N N . ASP A 1 99 ? 52.157 24.420 20.453 1.00 33.32 99 ASP A N 1
ATOM 735 C CA . ASP A 1 99 ? 50.951 25.223 20.307 1.00 34.34 99 ASP A CA 1
ATOM 736 C C . ASP A 1 99 ? 49.818 24.247 20.550 1.00 32.89 99 ASP A C 1
ATOM 737 O O . ASP A 1 99 ? 49.436 23.507 19.648 1.00 32.01 99 ASP A O 1
ATOM 742 N N . VAL A 1 100 ? 49.249 24.299 21.751 1.00 31.28 100 VAL A N 1
ATOM 743 C CA . VAL A 1 100 ? 48.215 23.360 22.143 1.00 29.44 100 VAL A CA 1
ATOM 744 C C . VAL A 1 100 ? 47.035 23.356 21.153 1.00 30.14 100 VAL A C 1
ATOM 745 O O . VAL A 1 100 ? 46.482 22.297 20.857 1.00 29.33 100 VAL A O 1
ATOM 749 N N . ASN A 1 101 ? 46.641 24.512 20.611 1.00 30.00 101 ASN A N 1
ATOM 750 C CA . ASN A 1 101 ? 45.507 24.527 19.675 1.00 32.70 101 ASN A CA 1
ATOM 751 C C . ASN A 1 101 ? 45.768 23.713 18.413 1.00 31.87 101 ASN A C 1
ATOM 752 O O . ASN A 1 101 ? 44.875 22.944 17.960 1.00 31.23 101 ASN A O 1
ATOM 757 N N . ALA A 1 102 ? 46.978 23.844 17.884 1.00 31.22 102 ALA A N 1
ATOM 758 C CA . ALA A 1 102 ? 47.340 23.109 16.676 1.00 32.83 102 ALA A CA 1
ATOM 759 C C . ALA A 1 102 ? 47.459 21.635 17.005 1.00 33.11 102 ALA A C 1
ATOM 760 O O . ALA A 1 102 ? 46.921 20.813 16.259 1.00 34.23 102 ALA A O 1
ATOM 762 N N . TRP A 1 103 ? 48.100 21.289 18.137 1.00 32.43 103 TRP A N 1
ATOM 763 C CA . TRP A 1 103 ? 48.143 19.850 18.548 1.00 31.66 103 TRP A CA 1
ATOM 764 C C . TRP A 1 103 ? 46.772 19.226 18.754 1.00 30.32 103 TRP A C 1
ATOM 765 O O . TRP A 1 103 ? 46.578 18.073 18.371 1.00 31.59 103 TRP A O 1
ATOM 776 N N . LYS A 1 104 ? 45.837 19.947 19.383 1.00 28.84 104 LYS A N 1
ATOM 777 C CA . LYS A 1 104 ? 44.522 19.377 19.593 1.00 27.81 104 LYS A CA 1
ATOM 778 C C . LYS A 1 104 ? 43.889 19.142 18.218 1.00 28.15 104 LYS A C 1
ATOM 779 O O . LYS A 1 104 ? 43.153 18.159 18.011 1.00 26.46 104 LYS A O 1
ATOM 785 N N . LYS A 1 105 ? 44.084 20.097 17.305 1.00 27.39 105 LYS A N 1
ATOM 786 C CA . LYS A 1 105 ? 43.448 19.942 15.998 1.00 28.92 105 LYS A CA 1
ATOM 787 C C . LYS A 1 105 ? 44.050 18.716 15.257 1.00 27.84 105 LYS A C 1
ATOM 788 O O . LYS A 1 105 ? 43.338 17.965 14.606 1.00 27.34 105 LYS A O 1
ATOM 794 N N . LEU A 1 106 ? 45.360 18.539 15.322 1.00 26.49 106 LEU A N 1
ATOM 795 C CA . LEU A 1 106 ? 45.956 17.346 14.668 1.00 26.95 106 LEU A CA 1
ATOM 796 C C . LEU A 1 106 ? 45.511 16.011 15.341 1.00 27.58 106 LEU A C 1
ATOM 797 O O . LEU A 1 106 ? 45.221 15.001 14.637 1.00 26.25 106 LEU A O 1
ATOM 802 N N . TYR A 1 107 ? 45.496 15.990 16.702 1.00 25.46 107 TYR A N 1
ATOM 803 C CA . TYR A 1 107 ? 45.000 14.817 17.375 1.00 25.60 107 TYR A CA 1
ATOM 804 C C . TYR A 1 107 ? 43.502 14.544 17.010 1.00 27.09 107 TYR A C 1
ATOM 805 O O . TYR A 1 107 ? 43.095 13.408 16.964 1.00 27.01 107 TYR A O 1
ATOM 814 N N . ASP A 1 108 ? 42.708 15.569 16.771 1.00 25.65 108 ASP A N 1
ATOM 815 C CA . ASP A 1 108 ? 41.331 15.316 16.363 1.00 29.60 108 ASP A CA 1
ATOM 816 C C . ASP A 1 108 ? 41.295 14.685 14.942 1.00 29.69 108 ASP A C 1
ATOM 817 O O . ASP A 1 108 ? 40.618 13.673 14.745 1.00 29.86 108 ASP A O 1
ATOM 822 N N . ILE A 1 109 ? 42.068 15.243 13.988 1.00 30.05 109 ILE A N 1
ATOM 823 C CA . ILE A 1 109 ? 42.261 14.641 12.650 1.00 28.84 109 ILE A CA 1
ATOM 824 C C . ILE A 1 109 ? 42.744 13.198 12.711 1.00 28.24 109 ILE A C 1
ATOM 825 O O . ILE A 1 109 ? 42.188 12.357 12.030 1.00 27.01 109 ILE A O 1
ATOM 830 N N . ASN A 1 110 ? 43.833 12.922 13.455 1.00 25.48 110 ASN A N 1
ATOM 831 C CA . ASN A 1 110 ? 44.444 11.605 13.366 1.00 26.96 110 ASN A CA 1
ATOM 832 C C . ASN A 1 110 ? 43.953 10.591 14.361 1.00 25.64 110 ASN A C 1
ATOM 833 O O . ASN A 1 110 ? 44.241 9.393 14.205 1.00 26.40 110 ASN A O 1
ATOM 838 N N . PHE A 1 111 ? 43.318 11.041 15.430 1.00 25.87 111 PHE A N 1
ATOM 839 C CA . PHE A 1 111 ? 42.972 10.120 16.534 1.00 24.30 111 PHE A CA 1
ATOM 840 C C . PHE A 1 111 ? 41.503 10.280 17.002 1.00 25.43 111 PHE A C 1
ATOM 841 O O . PHE A 1 111 ? 40.718 9.349 16.860 1.00 24.72 111 PHE A O 1
ATOM 849 N N . PHE A 1 112 ? 41.132 11.429 17.576 1.00 24.82 112 PHE A N 1
ATOM 850 C CA . PHE A 1 112 ? 39.770 11.576 18.146 1.00 26.20 112 PHE A CA 1
ATOM 851 C C . PHE A 1 112 ? 38.608 11.404 17.183 1.00 27.44 112 PHE A C 1
ATOM 852 O O . PHE A 1 112 ? 37.593 10.830 17.554 1.00 29.86 112 PHE A O 1
ATOM 860 N N . SER A 1 113 ? 38.716 11.904 15.962 1.00 28.26 113 SER A N 1
ATOM 861 C CA . SER A 1 113 ? 37.650 11.611 14.975 1.00 27.62 113 SER A CA 1
ATOM 862 C C . SER A 1 113 ? 37.464 10.099 14.780 1.00 26.24 113 SER A C 1
ATOM 863 O O . SER A 1 113 ? 36.344 9.646 14.510 1.00 25.05 113 SER A O 1
ATOM 866 N N . ILE A 1 114 ? 38.552 9.338 14.837 1.00 25.41 114 ILE A N 1
ATOM 867 C CA . ILE A 1 114 ? 38.443 7.914 14.688 1.00 27.56 114 ILE A CA 1
ATOM 868 C C . ILE A 1 114 ? 37.813 7.310 15.939 1.00 28.17 114 ILE A C 1
ATOM 869 O O . ILE A 1 114 ? 36.930 6.457 15.847 1.00 30.13 114 ILE A O 1
ATOM 874 N N . VAL A 1 115 ? 38.266 7.725 17.122 1.00 27.66 115 VAL A N 1
ATOM 875 C CA . VAL A 1 115 ? 37.557 7.323 18.349 1.00 25.49 115 VAL A CA 1
ATOM 876 C C . VAL A 1 115 ? 36.023 7.626 18.250 1.00 26.62 115 VAL A C 1
ATOM 877 O O . VAL A 1 115 ? 35.189 6.782 18.605 1.00 23.97 115 VAL A O 1
ATOM 881 N N . SER A 1 116 ? 35.694 8.841 17.847 1.00 27.23 116 SER A N 1
ATOM 882 C CA . SER A 1 116 ? 34.299 9.219 17.668 1.00 29.63 116 SER A CA 1
ATOM 883 C C . SER A 1 116 ? 33.595 8.317 16.680 1.00 29.24 116 SER A C 1
ATOM 884 O O . SER A 1 116 ? 32.483 7.844 16.947 1.00 29.08 116 SER A O 1
ATOM 887 N N . LEU A 1 117 ? 34.235 8.029 15.553 1.00 29.54 117 LEU A N 1
ATOM 888 C CA . LEU A 1 117 ? 33.579 7.156 14.537 1.00 30.60 117 LEU A CA 1
ATOM 889 C C . LEU A 1 117 ? 33.307 5.726 15.050 1.00 29.49 117 LEU A C 1
ATOM 890 O O . LEU A 1 117 ? 32.231 5.134 14.789 1.00 28.56 117 LEU A O 1
ATOM 895 N N . VAL A 1 118 ? 34.271 5.181 15.790 1.00 27.71 118 VAL A N 1
ATOM 896 C CA . VAL A 1 118 ? 34.142 3.831 16.333 1.00 26.84 118 VAL A CA 1
ATOM 897 C C . VAL A 1 118 ? 32.953 3.820 17.310 1.00 27.00 118 VAL A C 1
ATOM 898 O O . VAL A 1 118 ? 32.113 2.934 17.260 1.00 27.04 118 VAL A O 1
ATOM 902 N N . GLY A 1 119 ? 32.856 4.843 18.143 1.00 25.88 119 GLY A N 1
ATOM 903 C CA . GLY A 1 119 ? 31.761 4.940 19.118 1.00 27.59 119 GLY A CA 1
ATOM 904 C C . GLY A 1 119 ? 30.409 5.018 18.433 1.00 28.48 119 GLY A C 1
ATOM 905 O O . GLY A 1 119 ? 29.449 4.393 18.869 1.00 29.38 119 GLY A O 1
ATOM 906 N N . ILE A 1 120 ? 30.346 5.775 17.354 1.00 27.87 120 ILE A N 1
ATOM 907 C CA . ILE A 1 120 ? 29.135 5.955 16.608 1.00 28.81 120 ILE A CA 1
ATOM 908 C C . ILE A 1 120 ? 28.702 4.660 15.876 1.00 29.21 120 ILE A C 1
ATOM 909 O O . ILE A 1 120 ? 27.519 4.331 15.885 1.00 29.76 120 ILE A O 1
ATOM 914 N N . ALA A 1 121 ? 29.649 3.937 15.268 1.00 27.06 121 ALA A N 1
ATOM 915 C CA . ALA A 1 121 ? 29.377 2.760 14.474 1.00 26.20 121 ALA A CA 1
ATOM 916 C C . ALA A 1 121 ? 29.264 1.486 15.380 1.00 27.65 121 ALA A C 1
ATOM 917 O O . ALA A 1 121 ? 28.765 0.411 14.942 1.00 27.15 121 ALA A O 1
ATOM 919 N N . LEU A 1 122 ? 29.715 1.602 16.628 1.00 26.67 122 LEU A N 1
ATOM 920 C CA . LEU A 1 122 ? 29.895 0.408 17.474 1.00 30.69 122 LEU A CA 1
ATOM 921 C C . LEU A 1 122 ? 28.608 -0.425 17.624 1.00 29.87 122 LEU A C 1
ATOM 922 O O . LEU A 1 122 ? 28.646 -1.654 17.502 1.00 30.43 122 LEU A O 1
ATOM 927 N N . PRO A 1 123 ? 27.454 0.232 17.850 1.00 32.55 123 PRO A N 1
ATOM 928 C CA . PRO A 1 123 ? 26.243 -0.596 17.960 1.00 31.22 123 PRO A CA 1
ATOM 929 C C . PRO A 1 123 ? 25.878 -1.401 16.717 1.00 30.30 123 PRO A C 1
ATOM 930 O O . PRO A 1 123 ? 25.386 -2.523 16.857 1.00 30.24 123 PRO A O 1
ATOM 934 N N . GLU A 1 124 ? 26.080 -0.860 15.524 1.00 28.86 124 GLU A N 1
ATOM 935 C CA . GLU A 1 124 ? 25.948 -1.695 14.305 1.00 28.30 124 GLU A CA 1
ATOM 936 C C . GLU A 1 124 ? 27.004 -2.765 14.186 1.00 27.45 124 GLU A C 1
ATOM 937 O O . GLU A 1 124 ? 26.707 -3.855 13.703 1.00 24.89 124 GLU A O 1
ATOM 943 N N . LEU A 1 125 ? 28.254 -2.450 14.561 1.00 27.18 125 LEU A N 1
ATOM 944 C CA . LEU A 1 125 ? 29.307 -3.466 14.487 1.00 27.76 125 LEU A CA 1
ATOM 945 C C . LEU A 1 125 ? 29.022 -4.593 15.452 1.00 28.94 125 LEU A C 1
ATOM 946 O O . LEU A 1 125 ? 29.313 -5.742 15.176 1.00 29.99 125 LEU A O 1
ATOM 951 N N . LYS A 1 126 ? 28.462 -4.277 16.615 1.00 29.40 126 LYS A N 1
ATOM 952 C CA . LYS A 1 126 ? 28.111 -5.337 17.558 1.00 30.97 126 LYS A CA 1
ATOM 953 C C . LYS A 1 126 ? 27.090 -6.279 16.946 1.00 31.56 126 LYS A C 1
ATOM 954 O O . LYS A 1 126 ? 27.213 -7.483 17.139 1.00 31.62 126 LYS A O 1
ATOM 960 N N . LYS A 1 127 ? 26.190 -5.750 16.099 1.00 33.10 127 LYS A N 1
ATOM 961 C CA . LYS A 1 127 ? 25.091 -6.557 15.571 1.00 33.68 127 LYS A CA 1
ATOM 962 C C . LYS A 1 127 ? 25.655 -7.638 14.679 1.00 34.44 127 LYS A C 1
ATOM 963 O O . LYS A 1 127 ? 25.181 -8.741 14.698 1.00 34.72 127 LYS A O 1
ATOM 969 N N . THR A 1 128 ? 26.706 -7.334 13.927 1.00 33.04 128 THR A N 1
ATOM 970 C CA . THR A 1 128 ? 27.279 -8.302 13.015 1.00 32.95 128 THR A CA 1
ATOM 971 C C . THR A 1 128 ? 28.563 -8.966 13.528 1.00 32.41 128 THR A C 1
ATOM 972 O O . THR A 1 128 ? 29.228 -9.678 12.763 1.00 31.06 128 THR A O 1
ATOM 976 N N . ASN A 1 129 ? 28.930 -8.733 14.805 1.00 30.80 129 ASN A N 1
ATOM 977 C CA . ASN A 1 129 ? 30.210 -9.181 15.382 1.00 31.47 129 ASN A CA 1
ATOM 978 C C . ASN A 1 129 ? 31.356 -8.797 14.459 1.00 30.04 129 ASN A C 1
ATOM 979 O O . ASN A 1 129 ? 32.166 -9.647 14.101 1.00 30.01 129 ASN A O 1
ATOM 984 N N . GLY A 1 130 ? 31.383 -7.525 14.089 1.00 27.71 130 GLY A N 1
ATOM 985 C CA . GLY A 1 130 ? 32.198 -7.047 12.991 1.00 27.40 130 GLY A CA 1
ATOM 986 C C . GLY A 1 130 ? 33.645 -6.732 13.374 1.00 26.09 130 GLY A C 1
ATOM 987 O O . GLY A 1 130 ? 34.132 -7.062 14.453 1.00 25.46 130 GLY A O 1
ATOM 988 N N . ASN A 1 131 ? 34.334 -6.063 12.456 1.00 26.46 131 ASN A N 1
ATOM 989 C CA . ASN A 1 131 ? 35.779 -5.883 12.575 1.00 28.09 131 ASN A CA 1
ATOM 990 C C . ASN A 1 131 ? 36.167 -4.416 12.436 1.00 28.03 131 ASN A C 1
ATOM 991 O O . ASN A 1 131 ? 35.651 -3.708 11.541 1.00 28.07 131 ASN A O 1
ATOM 996 N N . VAL A 1 132 ? 37.079 -3.971 13.276 1.00 26.51 132 VAL A N 1
ATOM 997 C CA . VAL A 1 132 ? 37.619 -2.625 13.107 1.00 26.58 132 VAL A CA 1
ATOM 998 C C . VAL A 1 132 ? 39.126 -2.725 12.738 1.00 27.32 132 VAL A C 1
ATOM 999 O O . VAL A 1 132 ? 39.916 -3.177 13.541 1.00 26.30 132 VAL A O 1
ATOM 1003 N N . VAL A 1 133 ? 39.488 -2.287 11.527 1.00 26.76 133 VAL A N 1
ATOM 1004 C CA . VAL A 1 133 ? 40.843 -2.414 11.019 1.00 26.96 133 VAL A CA 1
ATOM 1005 C C . VAL A 1 133 ? 41.406 -0.979 11.001 1.00 28.38 133 VAL A C 1
ATOM 1006 O O . VAL A 1 133 ? 40.956 -0.160 10.222 1.00 27.22 133 VAL A O 1
ATOM 1010 N N . PHE A 1 134 ? 42.408 -0.689 11.817 1.00 26.15 134 PHE A N 1
ATOM 1011 C CA . PHE A 1 134 ? 43.012 0.662 11.743 1.00 26.98 134 PHE A CA 1
ATOM 1012 C C . PHE A 1 134 ? 44.215 0.711 10.825 1.00 26.22 134 PHE A C 1
ATOM 1013 O O . PHE A 1 134 ? 45.086 -0.186 10.888 1.00 27.37 134 PHE A O 1
ATOM 1021 N N . VAL A 1 135 ? 44.318 1.782 10.039 1.00 26.49 135 VAL A N 1
ATOM 1022 C CA . VAL A 1 135 ? 45.481 2.047 9.188 1.00 25.36 135 VAL A CA 1
ATOM 1023 C C . VAL A 1 135 ? 46.327 2.965 10.053 1.00 28.41 135 VAL A C 1
ATOM 1024 O O . VAL A 1 135 ? 46.062 4.194 10.163 1.00 29.34 135 VAL A O 1
ATOM 1028 N N . SER A 1 136 ? 47.310 2.370 10.676 1.00 28.30 136 SER A N 1
ATOM 1029 C CA . SER A 1 136 ? 48.074 3.070 11.681 1.00 34.26 136 SER A CA 1
ATOM 1030 C C . SER A 1 136 ? 49.425 3.470 11.048 1.00 35.14 136 SER A C 1
ATOM 1031 O O . SER A 1 136 ? 49.579 3.420 9.844 1.00 34.20 136 SER A O 1
ATOM 1034 N N . SER A 1 137 ? 50.426 3.838 11.824 1.00 41.35 137 SER A N 1
ATOM 1035 C CA . SER A 1 137 ? 51.648 4.286 11.157 1.00 46.19 137 SER A CA 1
ATOM 1036 C C . SER A 1 137 ? 52.787 3.382 11.453 1.00 49.96 137 SER A C 1
ATOM 1037 O O . SER A 1 137 ? 52.805 2.748 12.522 1.00 49.25 137 SER A O 1
ATOM 1040 N N . ASP A 1 138 ? 53.778 3.367 10.550 1.00 54.99 138 ASP A N 1
ATOM 1041 C CA . ASP A 1 138 ? 54.969 2.544 10.789 1.00 60.65 138 ASP A CA 1
ATOM 1042 C C . ASP A 1 138 ? 55.865 3.130 11.823 1.00 63.68 138 ASP A C 1
ATOM 1043 O O . ASP A 1 138 ? 56.554 2.386 12.564 1.00 64.67 138 ASP A O 1
ATOM 1048 N N . ALA A 1 139 ? 55.852 4.465 11.845 1.00 66.82 139 ALA A N 1
ATOM 1049 C CA . ALA A 1 139 ? 56.466 5.263 12.891 1.00 69.45 139 ALA A CA 1
ATOM 1050 C C . ALA A 1 139 ? 55.968 4.759 14.250 1.00 71.11 139 ALA A C 1
ATOM 1051 O O . ALA 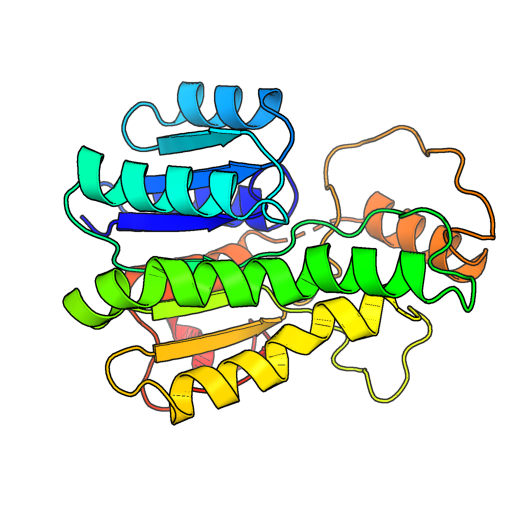A 1 139 ? 55.616 5.547 15.133 1.00 71.83 139 ALA A O 1
ATOM 1053 N N . CYS A 1 140 ? 55.903 3.426 14.373 1.00 72.62 140 CYS A N 1
ATOM 1054 C CA . CYS A 1 140 ? 56.287 2.800 15.621 1.00 73.74 140 CYS A CA 1
ATOM 1055 C C . CYS A 1 140 ? 57.753 2.288 15.628 1.00 73.97 140 CYS A C 1
ATOM 1056 O O . CYS A 1 140 ? 58.073 1.164 16.073 1.00 73.06 140 CYS A O 1
ATOM 1059 N N . ASN A 1 141 ? 58.596 3.144 15.053 1.00 74.24 141 ASN A N 1
ATOM 1060 C CA . ASN A 1 141 ? 59.747 3.670 15.774 1.00 74.70 141 ASN A CA 1
ATOM 1061 C C . ASN A 1 141 ? 59.171 4.955 16.402 1.00 74.32 141 ASN A C 1
ATOM 1062 O O . ASN A 1 141 ? 59.288 6.051 15.836 1.00 74.81 141 ASN A O 1
ATOM 1067 N N . MET A 1 142 ? 58.471 4.853 17.493 1.00 73.86 142 MET A N 1
ATOM 1068 C CA . MET A 1 142 ? 58.085 6.071 18.107 1.00 72.79 142 MET A CA 1
ATOM 1069 C C . MET A 1 142 ? 59.292 6.244 19.003 1.00 71.09 142 MET A C 1
ATOM 1070 O O . MET A 1 142 ? 59.729 7.349 19.272 1.00 71.52 142 MET A O 1
ATOM 1075 N N . TYR A 1 143 ? 59.874 5.107 19.371 1.00 68.24 143 TYR A N 1
ATOM 1076 C CA . TYR A 1 143 ? 61.065 5.069 20.181 1.00 65.09 143 TYR A CA 1
ATOM 1077 C C . TYR A 1 143 ? 61.843 6.333 19.957 1.00 63.06 143 TYR A C 1
ATOM 1078 O O . TYR A 1 143 ? 61.938 7.181 20.815 1.00 64.96 143 TYR A O 1
ATOM 1080 N N . PHE A 1 144 ? 62.388 6.472 18.782 1.00 57.81 144 PHE A N 1
ATOM 1081 C CA . PHE A 1 144 ? 62.944 7.730 18.402 1.00 52.89 144 PHE A CA 1
ATOM 1082 C C . PHE A 1 144 ? 62.090 8.165 17.205 1.00 49.90 144 PHE A C 1
ATOM 1083 O O . PHE A 1 144 ? 61.799 7.363 16.337 1.00 49.73 144 PHE A O 1
ATOM 1091 N N . SER A 1 145 ? 61.639 9.401 17.189 1.00 44.04 145 SER A N 1
ATOM 1092 C CA . SER A 1 145 ? 60.972 9.927 16.025 1.00 39.79 145 SER A CA 1
ATOM 1093 C C . SER A 1 145 ? 61.166 11.447 16.007 1.00 36.01 145 SER A C 1
ATOM 1094 O O . SER A 1 145 ? 61.039 12.071 17.059 1.00 34.15 145 SER A O 1
ATOM 1097 N N . SER A 1 146 ? 61.537 12.012 14.851 1.00 31.66 146 SER A N 1
ATOM 1098 C CA . SER A 1 146 ? 61.603 13.466 14.678 1.00 28.48 146 SER A CA 1
ATOM 1099 C C . SER A 1 146 ? 60.391 13.989 13.907 1.00 29.47 146 SER A C 1
ATOM 1100 O O . SER A 1 146 ? 60.429 15.128 13.382 1.00 26.39 146 SER A O 1
ATOM 1103 N N . TRP A 1 147 ? 59.313 13.193 13.811 1.00 26.51 147 TRP A N 1
ATOM 1104 C CA . TRP A 1 147 ? 58.100 13.695 13.155 1.00 26.14 147 TRP A CA 1
ATOM 1105 C C . TRP A 1 147 ? 57.183 14.516 14.091 1.00 26.85 147 TRP A C 1
ATOM 1106 O O . TRP A 1 147 ? 56.082 14.899 13.677 1.00 24.38 147 TRP A O 1
ATOM 1117 N N . GLY A 1 148 ? 57.602 14.750 15.337 1.00 24.67 148 GLY A N 1
ATOM 1118 C CA . GLY A 1 148 ? 56.875 15.699 16.263 1.00 26.74 148 GLY A CA 1
ATOM 1119 C C . GLY A 1 148 ? 55.438 15.202 16.455 1.00 27.55 148 GLY A C 1
ATOM 1120 O O . GLY A 1 148 ? 55.136 13.973 16.476 1.00 25.44 148 GLY A O 1
ATOM 1121 N N . ALA A 1 149 ? 54.503 16.130 16.442 1.00 27.08 149 ALA A N 1
ATOM 1122 C CA . ALA A 1 149 ? 53.127 15.762 16.627 1.00 27.24 149 ALA A CA 1
ATOM 1123 C C . ALA A 1 149 ? 52.516 14.946 15.452 1.00 28.11 149 ALA A C 1
ATOM 1124 O O . ALA A 1 149 ? 51.521 14.243 15.650 1.00 28.23 149 ALA A O 1
ATOM 1126 N N . TYR A 1 150 ? 53.047 15.109 14.238 1.00 27.62 150 TYR A N 1
ATOM 1127 C CA . TYR A 1 150 ? 52.570 14.346 13.100 1.00 28.29 150 TYR A CA 1
ATOM 1128 C C . TYR A 1 150 ? 52.680 12.816 13.390 1.00 29.51 150 TYR A C 1
ATOM 1129 O O . TYR A 1 150 ? 51.773 12.050 13.057 1.00 28.73 150 TYR A O 1
ATOM 1138 N N . GLY A 1 151 ? 53.772 12.424 14.003 1.00 29.19 151 GLY A N 1
ATOM 1139 C CA . GLY A 1 151 ? 54.005 11.010 14.359 1.00 31.23 151 GLY A CA 1
ATOM 1140 C C . GLY A 1 151 ? 53.237 10.524 15.565 1.00 31.45 151 GLY A C 1
ATOM 1141 O O . GLY A 1 151 ? 52.669 9.437 15.504 1.00 30.18 151 GLY A O 1
ATOM 1142 N N . SER A 1 152 ? 53.187 11.313 16.654 1.00 30.62 152 SER A N 1
ATOM 1143 C CA . SER A 1 152 ? 52.600 10.801 17.874 1.00 30.10 152 SER A CA 1
ATOM 1144 C C . SER A 1 152 ? 51.095 10.711 17.733 1.00 31.60 152 SER A C 1
ATOM 1145 O O . SER A 1 152 ? 50.509 9.703 18.165 1.00 29.76 152 SER A O 1
ATOM 1148 N N . SER A 1 153 ? 50.480 11.716 17.097 1.00 29.22 153 SER A N 1
ATOM 1149 C CA . SER A 1 153 ? 49.025 11.698 16.893 1.00 29.52 153 SER A CA 1
ATOM 1150 C C . SER A 1 153 ? 48.571 10.537 15.999 1.00 30.09 153 SER A C 1
ATOM 1151 O O . SER A 1 153 ? 47.509 10.017 16.185 1.00 27.91 153 SE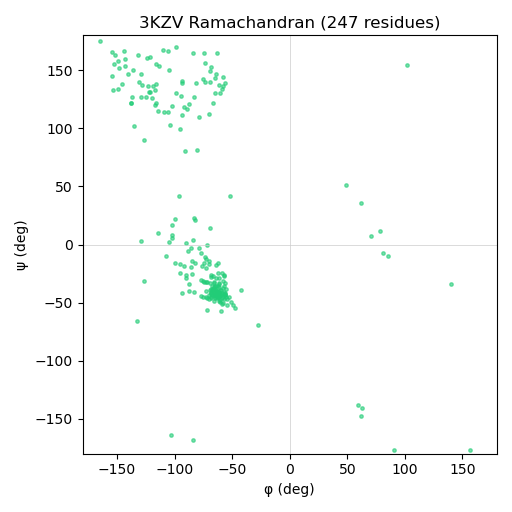R A O 1
ATOM 1154 N N . LYS A 1 154 ? 49.386 10.191 15.001 1.00 31.12 154 LYS A N 1
ATOM 1155 C CA . LYS A 1 154 ? 49.033 9.195 13.976 1.00 32.84 154 LYS A CA 1
ATOM 1156 C C . LYS A 1 154 ? 49.065 7.791 14.651 1.00 32.92 154 LYS A C 1
ATOM 1157 O O . LYS A 1 154 ? 48.131 7.004 14.485 1.00 32.94 154 LYS A O 1
ATOM 1163 N N . ALA A 1 155 ? 50.137 7.557 15.412 1.00 31.94 155 ALA A N 1
ATOM 1164 C CA . ALA A 1 155 ? 50.433 6.315 16.151 1.00 34.24 155 ALA A CA 1
ATOM 1165 C C . ALA A 1 155 ? 49.505 6.051 17.384 1.00 34.07 155 ALA A C 1
ATOM 1166 O O . ALA A 1 155 ? 49.469 4.925 17.923 1.00 33.27 155 ALA A O 1
ATOM 1168 N N . ALA A 1 156 ? 48.762 7.073 17.821 1.00 32.46 156 ALA A N 1
ATOM 1169 C CA . ALA A 1 156 ? 47.834 6.867 18.922 1.00 33.35 156 ALA A CA 1
ATOM 1170 C C . ALA A 1 156 ? 46.805 5.761 18.635 1.00 31.80 156 ALA A C 1
ATOM 1171 O O . ALA A 1 156 ? 46.373 5.127 19.549 1.00 31.52 156 ALA A O 1
ATOM 1173 N N . LEU A 1 157 ? 46.469 5.490 17.387 1.00 30.85 157 LEU A N 1
ATOM 1174 C CA . LEU A 1 157 ? 45.605 4.333 17.055 1.00 32.49 157 LEU A CA 1
ATOM 1175 C C . LEU A 1 157 ? 46.155 2.975 17.502 1.00 32.56 157 LEU A C 1
ATOM 1176 O O . LEU A 1 157 ? 45.405 2.015 17.635 1.00 30.93 157 LEU A O 1
ATOM 1181 N N . ASN A 1 158 ? 47.462 2.853 17.659 1.00 33.28 158 ASN A N 1
ATOM 1182 C CA . ASN A 1 158 ? 48.024 1.561 18.036 1.00 34.09 158 ASN A CA 1
ATOM 1183 C C . ASN A 1 158 ? 47.467 1.083 19.364 1.00 34.96 158 ASN A C 1
ATOM 1184 O O . ASN A 1 158 ? 46.899 -0.027 19.445 1.00 36.10 158 ASN A O 1
ATOM 1189 N N . HIS A 1 159 ? 47.621 1.887 20.410 1.00 34.27 159 HIS A N 1
ATOM 1190 C CA . HIS A 1 159 ? 47.097 1.479 21.762 1.00 35.70 159 HIS A CA 1
ATOM 1191 C C . HIS A 1 159 ? 45.575 1.446 21.707 1.00 33.96 159 HIS A C 1
ATOM 1192 O O . HIS A 1 159 ? 44.928 0.694 22.450 1.00 33.56 159 HIS A O 1
ATOM 1199 N N . PHE A 1 160 ? 44.985 2.246 20.815 1.00 31.16 160 PHE A N 1
ATOM 1200 C CA . PHE A 1 160 ? 43.516 2.315 20.841 1.00 29.71 160 PHE A CA 1
ATOM 1201 C C . PHE A 1 160 ? 42.941 0.957 20.415 1.00 28.59 160 PHE A C 1
ATOM 1202 O O . PHE A 1 160 ? 41.952 0.530 20.947 1.00 28.46 160 PHE A O 1
ATOM 1210 N N . ALA A 1 161 ? 43.553 0.297 19.442 1.00 29.20 161 ALA A N 1
ATOM 1211 C CA . ALA A 1 161 ? 43.106 -1.028 19.021 1.00 29.44 161 ALA A CA 1
ATOM 1212 C C . ALA A 1 161 ? 43.025 -2.032 20.149 1.00 29.43 161 ALA A C 1
ATOM 1213 O O . ALA A 1 161 ? 42.092 -2.843 20.222 1.00 29.58 161 ALA A O 1
ATOM 1215 N N . MET A 1 162 ? 44.088 -2.070 20.952 1.00 28.95 162 MET A N 1
ATOM 1216 C CA . MET A 1 162 ? 44.134 -2.962 22.078 1.00 29.84 162 MET A CA 1
ATOM 1217 C C . MET A 1 162 ? 43.047 -2.651 23.117 1.00 28.42 162 MET A C 1
ATOM 1218 O O . MET A 1 162 ? 42.396 -3.561 23.650 1.00 28.01 162 MET A O 1
ATOM 1223 N N . THR A 1 163 ? 42.882 -1.368 23.463 1.00 26.72 163 THR A N 1
ATOM 1224 C CA . THR A 1 163 ? 41.835 -0.947 24.395 1.00 26.68 163 THR A CA 1
ATOM 1225 C C . THR A 1 163 ? 40.434 -1.268 23.855 1.00 27.01 163 THR A C 1
ATOM 1226 O O . THR A 1 163 ? 39.608 -1.810 24.576 1.00 28.04 163 THR A O 1
ATOM 1230 N N . LEU A 1 164 ? 40.166 -0.987 22.576 1.00 27.15 164 LEU A N 1
ATOM 1231 C CA . LEU A 1 164 ? 38.841 -1.320 22.003 1.00 27.19 164 LEU A CA 1
ATOM 1232 C C . LEU A 1 164 ? 38.604 -2.832 22.047 1.00 26.32 164 LEU A C 1
ATOM 1233 O O . LEU A 1 164 ? 37.521 -3.311 22.390 1.00 26.69 164 LEU A O 1
ATOM 1238 N N . ALA A 1 165 ? 39.597 -3.613 21.674 1.00 25.84 165 ALA A N 1
ATOM 1239 C CA . ALA A 1 165 ? 39.321 -5.068 21.673 1.00 28.70 165 ALA A CA 1
ATOM 1240 C C . ALA A 1 165 ? 39.142 -5.646 23.099 1.00 30.72 165 ALA A C 1
ATOM 1241 O O . ALA A 1 165 ? 38.346 -6.574 23.318 1.00 30.56 165 ALA A O 1
ATOM 1243 N N . ASN A 1 166 ? 39.856 -5.093 24.081 1.00 32.11 166 ASN A N 1
ATOM 1244 C CA . ASN A 1 166 ? 39.597 -5.499 25.503 1.00 34.01 166 ASN A CA 1
ATOM 1245 C C . ASN A 1 166 ? 38.200 -5.126 26.007 1.00 35.50 166 ASN A C 1
ATOM 1246 O O . ASN A 1 166 ? 37.576 -5.875 26.706 1.00 36.00 166 ASN A O 1
ATOM 1251 N N . GLU A 1 167 ? 37.729 -3.945 25.634 1.00 36.57 167 GLU A N 1
ATOM 1252 C CA . GLU A 1 167 ? 36.521 -3.389 26.158 1.00 37.47 167 GLU A CA 1
ATOM 1253 C C . GLU A 1 167 ? 35.267 -3.845 25.445 1.00 36.62 167 GLU A C 1
ATOM 1254 O O . GLU A 1 167 ? 34.189 -3.791 26.018 1.00 37.44 167 GLU A O 1
ATOM 1260 N N . GLU A 1 168 ? 35.383 -4.245 24.180 1.00 35.43 168 GLU A N 1
ATOM 1261 C CA . GLU A 1 168 ? 34.229 -4.624 23.373 1.00 35.51 168 GLU A CA 1
ATOM 1262 C C . GLU A 1 168 ? 34.423 -5.967 22.782 1.00 35.23 168 GLU A C 1
ATOM 1263 O O . GLU A 1 168 ? 34.905 -6.067 21.656 1.00 36.15 168 GLU A O 1
ATOM 1269 N N . ARG A 1 169 ? 34.002 -6.993 23.491 1.00 36.04 169 ARG A N 1
ATOM 1270 C CA . ARG A 1 169 ? 34.220 -8.408 23.096 1.00 37.02 169 ARG A CA 1
ATOM 1271 C C . ARG A 1 169 ? 33.392 -8.944 21.921 1.00 35.91 169 ARG A C 1
ATOM 1272 O O . ARG A 1 169 ? 33.631 -10.053 21.414 1.00 34.95 169 ARG A O 1
ATOM 1280 N N . GLN A 1 170 ? 32.378 -8.210 21.501 1.00 35.45 170 GLN A N 1
ATOM 1281 C CA . GLN A 1 170 ? 31.587 -8.722 20.399 1.00 35.47 170 GLN A CA 1
ATOM 1282 C C . GLN A 1 170 ? 32.196 -8.275 19.062 1.00 34.91 170 GLN A C 1
ATOM 1283 O O . GLN A 1 170 ? 31.708 -8.659 18.003 1.00 37.75 170 GLN A O 1
ATOM 1289 N N . VAL A 1 171 ? 33.228 -7.437 19.104 1.00 31.82 171 VAL A N 1
ATOM 1290 C CA . VAL A 1 171 ? 33.874 -6.964 17.879 1.00 31.81 171 VAL A CA 1
ATOM 1291 C C . VAL A 1 171 ? 35.336 -7.371 17.965 1.00 31.40 171 VAL A C 1
ATOM 1292 O O . VAL A 1 171 ? 35.828 -7.670 19.067 1.00 33.65 171 VAL A O 1
ATOM 1296 N N . LYS A 1 172 ? 36.031 -7.390 16.847 1.00 30.43 172 LYS A N 1
ATOM 1297 C CA . LYS A 1 172 ? 37.478 -7.519 16.835 1.00 29.98 172 LYS A CA 1
ATOM 1298 C C . LYS A 1 172 ? 38.132 -6.251 16.302 1.00 29.47 172 LYS A C 1
ATOM 1299 O O . LYS A 1 172 ? 37.535 -5.524 15.567 1.00 29.58 172 LYS A O 1
ATOM 1305 N N . ALA A 1 173 ? 39.358 -5.982 16.702 1.00 27.72 173 ALA A N 1
ATOM 1306 C CA . ALA A 1 173 ? 40.053 -4.802 16.218 1.00 27.30 173 ALA A CA 1
ATOM 1307 C C . ALA A 1 173 ? 41.546 -5.118 16.026 1.00 27.50 173 ALA A C 1
ATOM 1308 O O . ALA A 1 173 ? 42.089 -5.996 16.709 1.00 28.11 173 ALA A O 1
ATOM 1310 N N . ILE A 1 174 ? 42.197 -4.395 15.123 1.00 26.59 174 ILE A N 1
ATOM 1311 C CA . ILE A 1 174 ? 43.607 -4.627 14.845 1.00 26.54 174 ILE A CA 1
ATOM 1312 C C . ILE A 1 174 ? 44.122 -3.306 14.321 1.00 26.51 174 ILE A C 1
ATOM 1313 O O . ILE A 1 174 ? 43.412 -2.579 13.593 1.00 25.97 174 ILE A O 1
ATOM 1318 N N . ALA A 1 175 ? 45.379 -2.984 14.643 1.00 26.75 175 ALA A N 1
ATOM 1319 C CA . ALA A 1 175 ? 46.021 -1.829 14.036 1.00 28.01 175 ALA A CA 1
ATOM 1320 C C . ALA A 1 175 ? 47.210 -2.320 13.214 1.00 29.34 175 ALA A C 1
ATOM 1321 O O . ALA A 1 175 ? 48.123 -2.998 13.744 1.00 30.96 175 ALA A O 1
ATOM 1323 N N . VAL A 1 176 ? 47.207 -2.008 11.923 1.00 28.76 176 VAL A N 1
ATOM 1324 C CA . VAL A 1 176 ? 48.263 -2.491 11.002 1.00 27.35 176 VAL A CA 1
ATOM 1325 C C . VAL A 1 176 ? 48.994 -1.305 10.377 1.00 28.37 176 VAL A C 1
ATOM 1326 O O . VAL A 1 176 ? 48.349 -0.396 9.868 1.00 26.06 176 VAL A O 1
ATOM 1330 N N . ALA A 1 177 ? 50.333 -1.299 10.515 1.00 27.30 177 ALA A N 1
ATOM 1331 C CA . ALA A 1 177 ? 51.211 -0.345 9.871 1.00 29.43 177 ALA A CA 1
ATOM 1332 C C . ALA A 1 177 ? 51.493 -0.757 8.401 1.00 28.65 177 ALA A C 1
ATOM 1333 O O . ALA A 1 177 ? 51.696 -1.929 8.119 1.00 27.46 177 ALA A O 1
ATOM 1335 N N . PRO A 1 178 ? 51.500 0.214 7.490 1.00 28.30 178 PRO A N 1
ATOM 1336 C CA . PRO A 1 178 ? 51.512 -0.118 6.050 1.00 30.02 178 PRO A CA 1
ATOM 1337 C C . PRO A 1 178 ? 52.889 -0.265 5.407 1.00 32.11 178 PRO A C 1
ATOM 1338 O O . PRO A 1 178 ? 52.970 -0.556 4.217 1.00 33.97 178 PRO A O 1
ATOM 1342 N N . GLY A 1 179 ? 53.948 -0.111 6.183 1.00 33.62 179 GLY A N 1
ATOM 1343 C CA . GLY A 1 179 ? 55.341 -0.327 5.670 1.00 36.76 179 GLY A CA 1
ATOM 1344 C C . GLY A 1 179 ? 55.839 0.858 4.846 1.00 38.95 179 GLY A C 1
ATOM 1345 O O . GLY A 1 179 ? 56.819 0.713 4.082 1.00 39.99 179 GLY A O 1
ATOM 1346 N N . ILE A 1 180 ? 55.091 1.973 4.903 1.00 37.86 180 ILE A N 1
ATOM 1347 C CA . ILE A 1 180 ? 55.410 3.247 4.186 1.00 37.58 180 ILE A CA 1
ATOM 1348 C C . ILE A 1 180 ? 54.822 4.393 4.997 1.00 36.19 180 ILE A C 1
ATOM 1349 O O . ILE A 1 180 ? 53.975 4.173 5.899 1.00 35.20 180 ILE A O 1
ATOM 1354 N N . VAL A 1 181 ? 55.285 5.617 4.721 1.00 35.21 181 VAL A N 1
ATOM 1355 C CA . VAL A 1 181 ? 54.638 6.793 5.270 1.00 33.05 181 VAL A CA 1
ATOM 1356 C C . VAL A 1 181 ? 53.561 7.120 4.253 1.00 32.18 181 VAL A C 1
ATOM 1357 O O . VAL A 1 181 ? 53.863 7.312 3.084 1.00 31.78 181 VAL A O 1
ATOM 1361 N N . ASP A 1 182 ? 52.300 7.137 4.673 1.00 31.71 182 ASP A N 1
ATOM 1362 C CA . ASP A 1 182 ? 51.152 7.316 3.746 1.00 31.24 182 ASP A CA 1
ATOM 1363 C C . ASP A 1 182 ? 51.131 8.755 3.202 1.00 31.91 182 ASP A C 1
ATOM 1364 O O . ASP A 1 182 ? 50.907 9.727 3.951 1.00 29.38 182 ASP A O 1
ATOM 1369 N N . THR A 1 183 ? 51.395 8.896 1.906 1.00 30.11 183 THR A N 1
ATOM 1370 C CA . THR A 1 183 ? 51.387 10.194 1.253 1.00 34.02 183 THR A CA 1
ATOM 1371 C C . THR A 1 183 ? 50.570 10.145 -0.041 1.00 34.97 183 THR A C 1
ATOM 1372 O O . THR A 1 183 ? 50.204 9.067 -0.566 1.00 34.28 183 THR A O 1
ATOM 1376 N N . ASP A 1 184 ? 50.221 11.321 -0.517 1.00 36.98 184 ASP A N 1
ATOM 1377 C CA . ASP A 1 184 ? 49.536 11.431 -1.781 1.00 42.38 184 ASP A CA 1
ATOM 1378 C C . ASP A 1 184 ? 50.513 10.947 -2.857 1.00 45.60 184 ASP A C 1
ATOM 1379 O O . ASP A 1 184 ? 51.648 11.389 -2.878 1.00 46.53 184 ASP A O 1
ATOM 1384 N N . MET A 1 185 ? 50.073 10.040 -3.730 1.00 50.40 185 MET A N 1
ATOM 1385 C CA . MET A 1 185 ? 50.987 9.363 -4.689 1.00 55.28 185 MET A CA 1
ATOM 1386 C C . MET A 1 185 ? 51.016 10.066 -6.082 1.00 56.73 185 MET A C 1
ATOM 1387 O O . MET A 1 185 ? 51.954 9.899 -6.867 1.00 57.36 185 MET A O 1
ATOM 1392 N N . GLN A 1 186 ? 50.018 10.909 -6.330 1.00 58.86 186 GLN A N 1
ATOM 1393 C CA . GLN A 1 186 ? 49.888 11.662 -7.577 1.00 61.05 186 GLN A CA 1
ATOM 1394 C C . GLN A 1 186 ? 50.961 12.737 -7.699 1.00 61.60 186 GLN A C 1
ATOM 1395 O O . GLN A 1 186 ? 51.272 13.403 -6.706 1.00 62.10 186 GLN A O 1
ATOM 1401 N N . VAL A 1 187 ? 51.524 12.918 -8.902 1.00 61.75 187 VAL A N 1
ATOM 1402 C CA . VAL A 1 187 ? 52.598 13.906 -9.083 1.00 62.21 187 VAL A CA 1
ATOM 1403 C C . VAL A 1 187 ? 52.015 15.302 -8.863 1.00 61.79 187 VAL A C 1
ATOM 1404 O O . VAL A 1 187 ? 51.047 15.696 -9.536 1.00 61.90 187 VAL A O 1
ATOM 1408 N N . ASN A 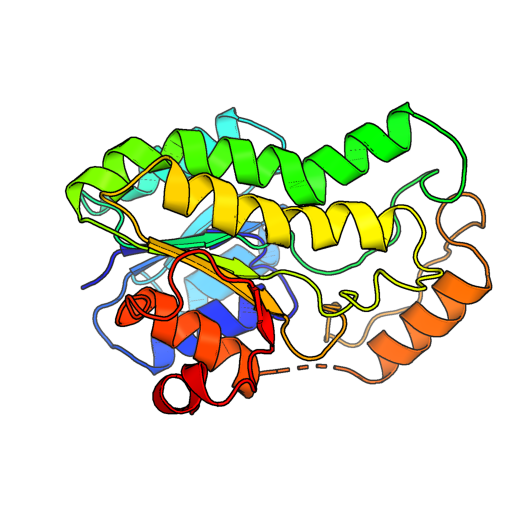1 188 ? 52.594 16.020 -7.899 1.00 60.43 188 ASN A N 1
ATOM 1409 C CA . ASN A 1 188 ? 52.074 17.318 -7.456 1.00 59.21 188 ASN A CA 1
ATOM 1410 C C . ASN A 1 188 ? 53.174 18.357 -7.441 1.00 56.58 188 ASN A C 1
ATOM 1411 O O . ASN A 1 188 ? 54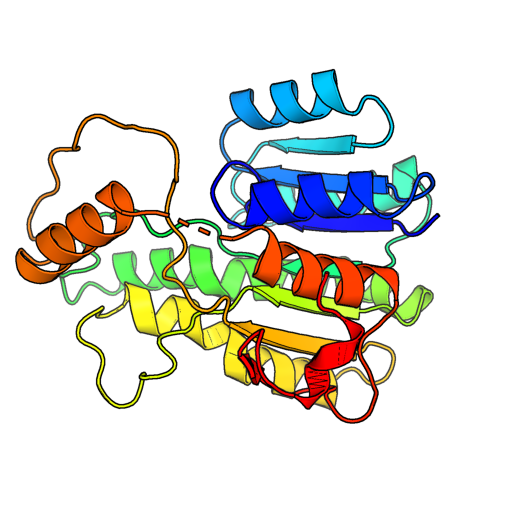.335 18.043 -7.175 1.00 56.74 188 ASN A O 1
ATOM 1416 N N . ILE A 1 189 ? 52.798 19.589 -7.743 1.00 53.55 189 ILE A N 1
ATOM 1417 C CA . ILE A 1 189 ? 53.644 20.764 -7.475 1.00 50.83 189 ILE A CA 1
ATOM 1418 C C . ILE A 1 189 ? 53.931 20.791 -5.951 1.00 48.01 189 ILE A C 1
ATOM 1419 O O . ILE A 1 189 ? 53.034 20.451 -5.153 1.00 45.80 189 ILE A O 1
ATOM 1424 N N . ARG A 1 190 ? 55.189 21.066 -5.580 1.00 44.42 190 ARG A N 1
ATOM 1425 C CA . ARG A 1 190 ? 55.539 21.391 -4.186 1.00 43.08 190 ARG A CA 1
ATOM 1426 C C . ARG A 1 190 ? 54.749 22.599 -3.732 1.00 40.66 190 ARG A C 1
ATOM 1427 O O . ARG A 1 190 ? 54.509 23.519 -4.501 1.00 40.35 190 ARG A O 1
ATOM 1435 N N . GLU A 1 191 ? 54.381 22.571 -2.468 1.00 39.57 191 GLU A N 1
ATOM 1436 C CA . GLU A 1 191 ? 53.616 23.582 -1.838 1.00 38.44 191 GLU A CA 1
ATOM 1437 C C . GLU A 1 191 ? 54.610 24.344 -0.969 1.00 36.27 191 GLU A C 1
ATOM 1438 O O . GLU A 1 191 ? 55.622 23.804 -0.477 1.00 34.87 191 GLU A O 1
ATOM 1444 N N . ASN A 1 192 ? 54.316 25.621 -0.796 1.00 34.58 192 ASN A N 1
ATOM 1445 C CA . ASN A 1 192 ? 55.136 26.489 -0.010 1.00 34.00 192 ASN A CA 1
ATOM 1446 C C . ASN A 1 192 ? 54.762 26.164 1.448 1.00 33.43 192 ASN A C 1
ATOM 1447 O O . ASN A 1 192 ? 53.639 26.410 1.830 1.00 35.53 192 ASN A O 1
ATOM 1452 N N . VAL A 1 193 ? 55.645 25.531 2.218 1.00 31.97 193 VAL A N 1
ATOM 1453 C CA . VAL A 1 193 ? 55.332 25.122 3.607 1.00 31.32 193 VAL A CA 1
ATOM 1454 C C . VAL A 1 193 ? 56.246 25.850 4.587 1.00 32.36 193 VAL A C 1
ATOM 1455 O O . VAL A 1 193 ? 57.477 25.680 4.524 1.00 32.71 193 VAL A O 1
ATOM 1459 N N . GLY A 1 194 ? 55.671 26.641 5.513 1.00 31.87 194 GLY A N 1
ATOM 1460 C CA . GLY A 1 194 ? 56.522 27.426 6.426 1.00 32.44 194 GLY A CA 1
ATOM 1461 C C . GLY A 1 194 ? 56.999 26.626 7.658 1.00 33.05 194 GLY A C 1
ATOM 1462 O O . GLY A 1 194 ? 56.456 25.565 7.966 1.00 30.65 194 GLY A O 1
ATOM 1463 N N . PRO A 1 195 ? 58.007 27.140 8.360 1.00 32.88 195 PRO A N 1
ATOM 1464 C CA . PRO A 1 195 ? 58.626 26.385 9.433 1.00 34.60 195 PRO A CA 1
ATOM 1465 C C . PRO A 1 195 ? 57.786 26.181 10.696 1.00 33.97 195 PRO A C 1
ATOM 1466 O O . PRO A 1 195 ? 58.171 25.331 11.516 1.00 34.89 195 PRO A O 1
ATOM 1470 N N . SER A 1 196 ? 56.716 26.962 10.883 1.00 30.89 196 SER A N 1
ATOM 1471 C CA . SER A 1 196 ? 55.812 26.726 11.987 1.00 32.42 196 SER A CA 1
ATOM 1472 C C . SER A 1 196 ? 54.963 25.478 11.726 1.00 33.08 196 SER A C 1
ATOM 1473 O O . SER A 1 196 ? 54.434 24.905 12.675 1.00 32.54 196 SER A O 1
ATOM 1476 N N . SER A 1 197 ? 54.850 25.076 10.452 1.00 30.77 197 SER A N 1
ATOM 1477 C CA . SER A 1 197 ? 54.025 23.933 10.077 1.00 31.84 197 SER A CA 1
ATOM 1478 C C . SER A 1 197 ? 54.855 22.609 10.022 1.00 30.30 197 SER A C 1
ATOM 1479 O O . SER A 1 197 ? 54.436 21.558 10.568 1.00 30.65 197 SER A O 1
ATOM 1482 N N . MET A 1 198 ? 56.069 22.676 9.466 1.00 29.51 198 MET A N 1
ATOM 1483 C CA . MET A 1 198 ? 56.966 21.514 9.403 1.00 28.90 198 MET A CA 1
ATOM 1484 C C . MET A 1 198 ? 58.337 22.050 9.550 1.00 29.25 198 MET A C 1
ATOM 1485 O O . MET A 1 198 ? 58.628 23.062 8.954 1.00 28.67 198 MET A O 1
ATOM 1490 N N . SER A 1 199 ? 59.190 21.385 10.325 1.00 28.76 199 SER A N 1
ATOM 1491 C CA . SER A 1 199 ? 60.587 21.823 10.329 1.00 30.11 199 SER A CA 1
ATOM 1492 C C . SER A 1 199 ? 61.190 21.635 8.925 1.00 30.26 199 SER A C 1
ATOM 1493 O O . SER A 1 199 ? 60.662 20.915 8.089 1.00 29.79 199 SER A O 1
ATOM 1496 N N . ALA A 1 200 ? 62.326 22.261 8.678 1.00 30.33 200 ALA A N 1
ATOM 1497 C CA . ALA A 1 200 ? 62.994 22.101 7.389 1.00 30.44 200 ALA A CA 1
ATOM 1498 C C . ALA A 1 200 ? 63.283 20.621 7.085 1.00 28.81 200 ALA A C 1
ATOM 1499 O O . ALA A 1 200 ? 63.110 20.138 5.963 1.00 28.70 200 ALA A O 1
ATOM 1501 N N . GLU A 1 201 ? 63.715 19.904 8.106 1.00 29.79 201 GLU A N 1
ATOM 1502 C CA . GLU A 1 201 ? 63.975 18.454 7.994 1.00 29.75 201 GLU A CA 1
ATOM 1503 C C . GLU A 1 201 ? 62.732 17.671 7.706 1.00 27.59 201 GLU A C 1
ATOM 1504 O O . GLU A 1 201 ? 62.722 16.739 6.867 1.00 26.85 201 GLU A O 1
ATOM 1510 N N . GLN A 1 202 ? 61.665 18.005 8.400 1.00 25.65 202 GLN A N 1
ATOM 1511 C CA . GLN A 1 202 ? 60.422 17.280 8.121 1.00 25.90 202 GLN A CA 1
ATOM 1512 C C . GLN A 1 202 ? 59.960 17.486 6.705 1.00 26.29 202 GLN A C 1
ATOM 1513 O O . GLN A 1 202 ? 59.564 16.529 6.059 1.00 25.53 202 GLN A O 1
ATOM 1519 N N . LEU A 1 203 ? 59.991 18.747 6.234 1.00 26.43 203 LEU A N 1
ATOM 1520 C CA . LEU A 1 203 ? 59.589 19.080 4.879 1.00 24.82 203 LEU A CA 1
ATOM 1521 C C . LEU A 1 203 ? 60.481 18.403 3.843 1.00 25.24 203 LEU A C 1
ATOM 1522 O O . LEU A 1 203 ? 59.977 17.887 2.812 1.00 24.74 203 LEU A O 1
ATOM 1527 N N . LYS A 1 204 ? 61.811 18.439 4.047 1.00 26.12 204 LYS A N 1
ATOM 1528 C CA . LYS A 1 204 ? 62.694 17.834 3.094 1.00 25.77 204 LYS A CA 1
ATOM 1529 C C . LYS A 1 204 ? 62.449 16.289 3.011 1.00 26.61 204 LYS A C 1
ATOM 1530 O O . LYS A 1 204 ? 62.361 15.723 1.918 1.00 24.52 204 LYS A O 1
ATOM 1536 N N . MET A 1 205 ? 62.289 15.616 4.153 1.00 27.00 205 MET A N 1
ATOM 1537 C CA . MET A 1 205 ? 61.985 14.146 4.129 1.00 26.37 205 MET A CA 1
ATOM 1538 C C . MET A 1 205 ? 60.623 13.886 3.490 1.00 28.28 205 MET A C 1
ATOM 1539 O O . MET A 1 205 ? 60.437 12.973 2.657 1.00 26.87 205 MET A O 1
ATOM 1544 N N . PHE A 1 206 ? 59.647 14.694 3.845 1.00 29.01 206 PHE A N 1
ATOM 1545 C CA . PHE A 1 206 ? 58.303 14.555 3.360 1.00 30.82 206 PHE A CA 1
ATOM 1546 C C . PHE A 1 206 ? 58.287 14.574 1.824 1.00 30.61 206 PHE A C 1
ATOM 1547 O O . PHE A 1 206 ? 57.640 13.780 1.208 1.00 30.80 206 PHE A O 1
ATOM 1555 N N . ARG A 1 207 ? 59.022 15.504 1.237 1.00 29.99 207 ARG A N 1
ATOM 1556 C CA . ARG A 1 207 ? 59.070 15.680 -0.195 1.00 31.10 207 ARG A CA 1
ATOM 1557 C C . ARG A 1 207 ? 59.797 14.521 -0.831 1.00 31.00 207 ARG A C 1
ATOM 1558 O O . ARG A 1 207 ? 59.339 13.955 -1.772 1.00 31.27 207 ARG A O 1
ATOM 1566 N N . GLY A 1 208 ? 60.929 14.163 -0.275 1.00 31.48 208 GLY A N 1
ATOM 1567 C CA . GLY A 1 208 ? 61.605 12.958 -0.656 1.00 32.90 208 GLY A CA 1
ATOM 1568 C C . GLY A 1 208 ? 60.711 11.744 -0.680 1.00 33.58 208 GLY A C 1
ATOM 1569 O O . GLY A 1 208 ? 60.673 11.052 -1.638 1.00 33.69 208 GLY A O 1
ATOM 1570 N N . LEU A 1 209 ? 59.996 11.486 0.392 1.00 33.32 209 LEU A N 1
ATOM 1571 C CA . LEU A 1 209 ? 59.123 10.343 0.464 1.00 35.51 209 LEU A CA 1
ATOM 1572 C C . LEU A 1 209 ? 58.053 10.422 -0.594 1.00 38.30 209 LEU A C 1
ATOM 1573 O O . LEU A 1 209 ? 57.787 9.469 -1.274 1.00 37.22 209 LEU A O 1
ATOM 1578 N N . LYS A 1 210 ? 57.412 11.567 -0.700 1.00 40.21 210 LYS A N 1
ATOM 1579 C CA . LYS A 1 210 ? 56.363 11.778 -1.689 1.00 44.65 210 LYS A CA 1
ATOM 1580 C C . LYS A 1 210 ? 56.890 11.565 -3.104 1.00 46.27 210 LYS A C 1
ATOM 1581 O O . LYS A 1 210 ? 56.303 10.821 -3.890 1.00 47.46 210 LYS A O 1
ATOM 1587 N N . GLU A 1 211 ? 58.000 12.222 -3.422 1.00 48.64 211 GLU A N 1
ATOM 1588 C CA . GLU A 1 211 ? 58.609 12.104 -4.742 1.00 51.98 211 GLU A CA 1
ATOM 1589 C C . GLU A 1 211 ? 59.197 10.714 -4.955 1.00 54.10 211 GLU A C 1
ATOM 1590 O O . GLU A 1 211 ? 59.978 10.495 -5.881 1.00 55.15 211 GLU A O 1
ATOM 1596 N N . ASN A 1 212 ? 58.817 9.777 -4.092 1.00 55.85 212 ASN A N 1
ATOM 1597 C CA . ASN A 1 212 ? 59.305 8.407 -4.184 1.00 57.21 212 ASN A CA 1
ATOM 1598 C C . ASN A 1 212 ? 58.168 7.391 -4.214 1.00 58.07 212 ASN A C 1
ATOM 1599 O O . ASN A 1 212 ? 58.286 6.330 -4.827 1.00 59.55 212 ASN A O 1
ATOM 1604 N N . ASN A 1 213 ? 57.067 7.723 -3.548 1.00 58.21 213 ASN A N 1
ATOM 1605 C CA . ASN A 1 213 ? 55.907 6.841 -3.498 1.00 58.71 213 ASN A CA 1
ATOM 1606 C C . ASN A 1 213 ? 55.149 6.809 -4.821 1.00 58.11 213 ASN A C 1
ATOM 1607 O O . ASN A 1 213 ? 55.054 7.819 -5.518 1.00 58.15 213 ASN A O 1
ATOM 1612 N N . SER A 1 218 ? 52.224 -0.707 -2.431 1.00 48.07 218 SER A N 1
ATOM 1613 C CA . SER A 1 218 ? 51.094 -0.024 -1.747 1.00 47.71 218 SER A CA 1
ATOM 1614 C C . SER A 1 218 ? 49.814 -0.818 -1.956 1.00 45.93 218 SER A C 1
ATOM 1615 O O . SER A 1 218 ? 48.972 -0.924 -1.074 1.00 44.92 218 SER A O 1
ATOM 1618 N N . SER A 1 219 ? 49.718 -1.428 -3.121 1.00 43.44 219 SER A N 1
ATOM 1619 C CA . SER A 1 219 ? 48.665 -2.397 -3.394 1.00 42.25 219 SER A CA 1
ATOM 1620 C C . SER A 1 219 ? 48.811 -3.646 -2.460 1.00 39.94 219 SER A C 1
ATOM 1621 O O . SER A 1 219 ? 47.837 -4.286 -2.112 1.00 37.25 219 SER A O 1
ATOM 1624 N N . VAL A 1 220 ? 50.049 -3.944 -2.047 1.00 38.85 220 VAL A N 1
ATOM 1625 C CA . VAL A 1 220 ? 50.290 -5.113 -1.183 1.00 37.68 220 VAL A CA 1
ATOM 1626 C C . VAL A 1 220 ? 49.764 -4.851 0.233 1.00 35.19 220 VAL A C 1
ATOM 1627 O O . VAL A 1 220 ? 48.907 -5.628 0.701 1.00 33.67 220 VAL A O 1
ATOM 1631 N N . PRO A 1 221 ? 50.232 -3.753 0.904 1.00 34.21 221 PRO A N 1
ATOM 1632 C CA . PRO A 1 221 ? 49.604 -3.551 2.202 1.00 33.21 221 PRO A CA 1
ATOM 1633 C C . PRO A 1 221 ? 48.104 -3.214 2.098 1.00 32.27 221 PRO A C 1
ATOM 1634 O O . PRO A 1 221 ? 47.349 -3.614 2.969 1.00 30.27 221 PRO A O 1
ATOM 1638 N N . ALA A 1 222 ? 47.655 -2.525 1.040 1.00 30.59 222 ALA A N 1
ATOM 1639 C CA . ALA A 1 222 ? 46.189 -2.256 0.918 1.00 29.73 222 ALA A CA 1
ATOM 1640 C C . ALA A 1 222 ? 45.374 -3.539 0.953 1.00 28.66 222 ALA A C 1
ATOM 1641 O O . ALA A 1 222 ? 44.217 -3.571 1.414 1.00 29.50 222 ALA A O 1
ATOM 1643 N N . THR A 1 223 ? 45.947 -4.617 0.416 1.00 27.82 223 THR A N 1
ATOM 1644 C CA . THR A 1 223 ? 45.281 -5.927 0.359 1.00 27.28 223 THR A CA 1
ATOM 1645 C C . THR A 1 223 ? 45.129 -6.545 1.738 1.00 27.75 223 THR A C 1
ATOM 1646 O O . THR A 1 223 ? 44.100 -7.188 2.063 1.00 27.61 223 THR A O 1
ATOM 1650 N N . VAL A 1 224 ? 46.175 -6.378 2.556 1.00 26.89 224 VAL A N 1
ATOM 1651 C CA . VAL A 1 224 ? 46.107 -6.867 3.923 1.00 28.01 224 VAL A CA 1
ATOM 1652 C C . VAL A 1 224 ? 44.906 -6.227 4.650 1.00 27.46 224 VAL A C 1
ATOM 1653 O O . VAL A 1 224 ? 44.074 -6.920 5.273 1.00 26.59 224 VAL A O 1
ATOM 1657 N N . TYR A 1 225 ? 44.809 -4.907 4.565 1.00 27.74 225 TYR A N 1
ATOM 1658 C CA . TYR A 1 225 ? 43.694 -4.249 5.234 1.00 27.44 225 TYR A CA 1
ATOM 1659 C C . TYR A 1 225 ? 42.380 -4.731 4.644 1.00 27.88 225 TYR A C 1
ATOM 1660 O O . TYR A 1 225 ? 41.387 -4.869 5.363 1.00 27.03 225 TYR A O 1
ATOM 1669 N N . ALA A 1 226 ? 42.350 -4.864 3.318 1.00 26.49 226 ALA A N 1
ATOM 1670 C CA . ALA A 1 226 ? 41.106 -5.185 2.637 1.00 27.69 226 ALA A CA 1
ATOM 1671 C C . ALA A 1 226 ? 40.690 -6.613 3.030 1.00 26.39 226 ALA A C 1
ATOM 1672 O O . ALA A 1 226 ? 39.506 -6.837 3.329 1.00 26.77 226 ALA A O 1
ATOM 1674 N N . LYS A 1 227 ? 41.651 -7.526 3.145 1.00 25.66 227 LYS A N 1
ATOM 1675 C CA . LYS A 1 227 ? 41.303 -8.931 3.431 1.00 25.78 227 LYS A CA 1
ATOM 1676 C C . LYS A 1 227 ? 40.912 -9.093 4.886 1.00 26.33 227 LYS A C 1
ATOM 1677 O O . LYS A 1 227 ? 40.026 -9.911 5.221 1.00 27.69 227 LYS A O 1
ATOM 1683 N N . LEU A 1 228 ? 41.506 -8.283 5.753 1.00 25.43 228 LEU A N 1
ATOM 1684 C CA . LEU A 1 228 ? 41.081 -8.316 7.177 1.00 26.97 228 LEU A CA 1
ATOM 1685 C C . LEU A 1 228 ? 39.633 -7.852 7.329 1.00 26.53 228 LEU A C 1
ATOM 1686 O O . LEU A 1 228 ? 38.861 -8.420 8.117 1.00 29.29 228 LEU A O 1
ATOM 1691 N N . ALA A 1 229 ? 39.299 -6.753 6.661 1.00 27.73 229 ALA A N 1
ATOM 1692 C CA . ALA A 1 229 ? 37.918 -6.212 6.652 1.00 28.25 229 ALA A CA 1
ATOM 1693 C C . ALA A 1 229 ? 36.919 -7.203 6.024 1.00 28.84 229 ALA A C 1
ATOM 1694 O O . ALA A 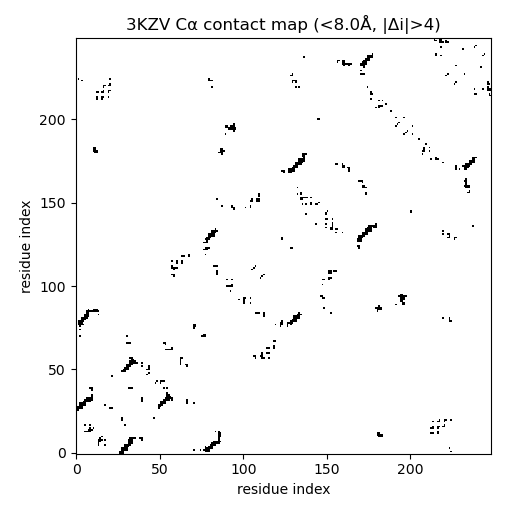1 229 ? 35.816 -7.335 6.550 1.00 29.14 229 ALA A O 1
ATOM 1696 N N . LEU A 1 230 ? 37.300 -7.881 4.952 1.00 28.92 230 LEU A N 1
ATOM 1697 C CA . LEU A 1 230 ? 36.394 -8.838 4.317 1.00 32.44 230 LEU A CA 1
ATOM 1698 C C . LEU A 1 230 ? 36.224 -10.154 5.039 1.00 32.15 230 LEU A C 1
ATOM 1699 O O . LEU A 1 230 ? 35.089 -10.647 5.114 1.00 33.20 230 LEU A O 1
ATOM 1704 N N . HIS A 1 231 ? 37.324 -10.749 5.489 1.00 31.00 231 HIS A N 1
ATOM 1705 C CA . HIS A 1 231 ? 37.316 -12.118 6.039 1.00 32.16 231 HIS A CA 1
ATOM 1706 C C . HIS A 1 231 ? 37.312 -12.153 7.545 1.00 31.73 231 HIS A C 1
ATOM 1707 O O . HIS A 1 231 ? 36.992 -13.165 8.148 1.00 32.24 231 HIS A O 1
ATOM 1714 N N . GLY A 1 232 ? 37.639 -11.029 8.164 1.00 31.74 232 GLY A N 1
ATOM 1715 C CA . GLY A 1 232 ? 37.626 -10.988 9.604 1.00 29.99 232 GLY A CA 1
ATOM 1716 C C . GLY A 1 232 ? 39.039 -11.085 10.117 1.00 31.13 232 GLY A C 1
ATOM 1717 O O . GLY A 1 232 ? 39.925 -11.676 9.454 1.00 30.97 232 GLY A O 1
ATOM 1718 N N . ILE A 1 233 ? 39.226 -10.535 11.318 1.00 30.49 233 ILE A N 1
ATOM 1719 C CA . ILE A 1 233 ? 40.479 -10.531 12.078 1.00 30.31 233 ILE A CA 1
ATOM 1720 C C . ILE A 1 233 ? 40.659 -11.857 12.869 1.00 31.56 233 ILE A C 1
ATOM 1721 O O . ILE A 1 233 ? 39.794 -12.214 13.673 1.00 29.09 233 ILE A O 1
ATOM 1726 N N . PRO A 1 234 ? 41.815 -12.555 12.710 1.00 32.11 234 PRO A N 1
ATOM 1727 C CA . PRO A 1 234 ? 42.003 -13.768 13.532 1.00 33.00 234 PRO A CA 1
ATOM 1728 C C . PRO A 1 234 ? 42.074 -13.473 15.041 1.00 33.99 234 PRO A C 1
ATOM 1729 O O . PRO A 1 234 ? 42.606 -12.420 15.477 1.00 32.40 234 PRO A O 1
ATOM 1733 N N . ASP A 1 235 ? 41.562 -14.434 15.820 1.00 33.77 235 ASP A N 1
ATOM 1734 C CA . ASP A 1 235 ? 41.486 -14.316 17.264 1.00 35.20 235 ASP A CA 1
ATOM 1735 C C . ASP A 1 235 ? 42.889 -14.046 17.823 1.00 33.95 235 ASP A C 1
ATOM 1736 O O . ASP A 1 235 ? 43.096 -13.136 18.657 1.00 32.98 235 ASP A O 1
ATOM 1741 N N . GLY A 1 236 ? 43.873 -14.760 17.282 1.00 32.96 236 GLY A N 1
ATOM 1742 C CA . GLY A 1 236 ? 45.247 -14.642 17.747 1.00 33.20 236 GLY A CA 1
ATOM 1743 C C . GLY A 1 236 ? 45.867 -13.272 17.519 1.00 33.99 236 GLY A C 1
ATOM 1744 O O . GLY A 1 236 ? 46.870 -12.955 18.149 1.00 33.52 236 GLY A O 1
ATOM 1745 N N . VAL A 1 237 ? 45.292 -12.435 16.642 1.00 31.82 237 VAL A N 1
ATOM 1746 C CA . VAL A 1 237 ? 45.821 -11.062 16.532 1.00 31.66 237 VAL A CA 1
ATOM 1747 C C . VAL A 1 237 ? 44.835 -9.959 16.976 1.00 31.22 237 VAL A C 1
ATOM 1748 O O . VAL A 1 237 ? 45.090 -8.782 16.729 1.00 30.25 237 VAL A O 1
ATOM 1752 N N . ASN A 1 238 ? 43.712 -10.341 17.590 1.00 29.92 238 ASN A N 1
ATOM 1753 C CA . ASN A 1 238 ? 42.733 -9.376 18.005 1.00 30.18 238 ASN A CA 1
ATOM 1754 C C . ASN A 1 238 ? 43.399 -8.450 19.021 1.00 30.08 238 ASN A C 1
ATOM 1755 O O . ASN A 1 238 ? 44.144 -8.899 19.921 1.00 27.68 238 ASN A O 1
ATOM 1760 N N . GLY A 1 239 ? 43.168 -7.167 18.928 1.00 29.41 239 GLY A N 1
ATOM 1761 C CA . GLY A 1 239 ? 43.780 -6.343 19.929 1.00 29.96 239 GLY A CA 1
ATOM 1762 C C . GLY A 1 239 ? 45.216 -5.949 19.596 1.00 32.07 239 GLY A C 1
ATOM 1763 O O . GLY A 1 239 ? 45.721 -5.024 20.197 1.00 32.52 239 GLY A O 1
ATOM 1764 N N . GLN A 1 240 ? 45.850 -6.508 18.576 1.00 30.05 240 GLN A N 1
ATOM 1765 C CA . GLN A 1 240 ? 47.296 -6.182 18.456 1.00 30.03 240 GLN A CA 1
ATOM 1766 C C . GLN A 1 240 ? 47.587 -5.079 17.446 1.00 30.16 240 GLN A C 1
ATOM 1767 O O . GLN A 1 240 ? 46.703 -4.662 16.673 1.00 26.91 240 GLN A O 1
ATOM 1773 N N . TYR A 1 241 ? 48.831 -4.618 17.453 1.00 30.72 241 TYR A N 1
ATOM 1774 C CA . TYR A 1 241 ? 49.314 -3.690 16.416 1.00 34.16 241 TYR A CA 1
ATOM 1775 C C . TYR A 1 241 ? 50.519 -4.357 15.760 1.00 33.97 241 TYR A C 1
ATOM 1776 O O . TYR A 1 241 ? 51.388 -4.749 16.490 1.00 33.14 241 TYR A O 1
ATOM 1785 N N . LEU A 1 242 ? 50.592 -4.414 14.413 1.00 33.91 242 LEU A N 1
ATOM 1786 C CA . LEU A 1 242 ? 51.528 -5.297 13.660 1.00 35.33 242 LEU A CA 1
ATOM 1787 C C . LEU A 1 242 ? 51.853 -4.534 12.371 1.00 34.12 242 LEU A C 1
ATOM 1788 O O . LEU A 1 242 ? 51.014 -3.732 11.905 1.00 33.51 242 LEU A O 1
ATOM 1793 N N . SER A 1 243 ? 53.043 -4.766 11.803 1.00 32.68 243 SER A N 1
ATOM 1794 C CA . SER A 1 243 ? 53.300 -4.445 10.386 1.00 31.66 243 SER A CA 1
ATOM 1795 C C . SER A 1 243 ? 52.513 -5.341 9.474 1.00 30.10 243 SER A C 1
ATOM 1796 O O . SER A 1 243 ? 52.256 -6.497 9.823 1.00 27.39 243 SER A O 1
ATOM 1799 N N . TYR A 1 244 ? 52.209 -4.821 8.274 1.00 29.74 244 TYR A N 1
ATOM 1800 C CA . TYR A 1 244 ? 51.389 -5.521 7.298 1.00 28.33 244 TYR A CA 1
ATOM 1801 C C . TYR A 1 244 ? 52.125 -6.798 6.918 1.00 29.42 244 TYR A C 1
ATOM 1802 O O . TYR A 1 244 ? 51.471 -7.776 6.538 1.00 29.96 244 TYR A O 1
ATOM 1811 N N . ASN A 1 245 ? 53.459 -6.795 7.082 1.00 28.33 245 ASN A N 1
ATOM 1812 C CA . ASN A 1 245 ? 54.272 -7.940 6.713 1.00 29.58 245 ASN A CA 1
ATOM 1813 C C . ASN A 1 245 ? 54.642 -8.822 7.923 1.00 29.58 245 ASN A C 1
ATOM 1814 O O . ASN A 1 245 ? 55.611 -9.574 7.841 1.00 28.33 245 ASN A O 1
ATOM 1819 N N . ASP A 1 246 ? 53.878 -8.762 9.020 1.00 29.08 246 ASP A N 1
ATOM 1820 C CA . ASP A 1 246 ? 54.142 -9.730 10.095 1.00 27.55 246 ASP A CA 1
ATOM 1821 C C . ASP A 1 246 ? 53.635 -11.130 9.647 1.00 26.46 246 ASP A C 1
ATOM 1822 O O . ASP A 1 246 ? 52.549 -11.255 9.040 1.00 28.47 246 ASP A O 1
ATOM 1827 N N . PRO A 1 247 ? 54.376 -12.193 9.939 1.00 25.86 247 PRO A N 1
ATOM 1828 C CA . PRO A 1 247 ? 53.909 -13.481 9.434 1.00 25.38 247 PRO A CA 1
ATOM 1829 C C . PRO A 1 247 ? 52.483 -13.876 9.875 1.00 27.00 247 PRO A C 1
ATOM 1830 O O . PRO A 1 247 ? 51.811 -14.624 9.175 1.00 25.05 247 PRO A O 1
ATOM 1834 N N . ALA A 1 248 ? 52.021 -13.372 11.005 1.00 26.49 248 ALA A N 1
ATOM 1835 C CA . ALA A 1 248 ? 50.637 -13.709 11.477 1.00 28.34 248 ALA A CA 1
ATOM 1836 C C . ALA A 1 248 ? 49.604 -13.198 10.458 1.00 28.42 248 ALA A C 1
ATOM 1837 O O . ALA A 1 248 ? 48.429 -13.617 10.472 1.00 29.14 248 ALA A O 1
ATOM 1839 N N . LEU A 1 249 ? 50.041 -12.307 9.564 1.00 28.11 249 LEU A N 1
ATOM 1840 C CA . LEU A 1 249 ? 49.156 -11.790 8.493 1.00 28.17 249 LEU A CA 1
ATOM 1841 C C . LEU A 1 249 ? 49.383 -12.425 7.085 1.00 29.43 249 LEU A C 1
ATOM 1842 O O . LEU A 1 249 ? 48.752 -11.993 6.115 1.00 29.26 249 LEU A O 1
ATOM 1847 N N . ALA A 1 250 ? 50.252 -13.435 6.985 1.00 29.32 250 ALA A N 1
ATOM 1848 C CA . ALA A 1 250 ? 50.495 -14.143 5.682 1.00 31.59 250 ALA A CA 1
ATOM 1849 C C . ALA A 1 250 ? 49.210 -14.436 4.857 1.00 31.19 250 ALA A C 1
ATOM 1850 O O . ALA A 1 250 ? 49.233 -14.316 3.653 1.00 28.65 250 ALA A O 1
ATOM 1852 N N . ASP A 1 251 ? 48.102 -14.823 5.504 1.00 32.78 251 ASP A N 1
ATOM 1853 C CA . ASP A 1 251 ? 46.890 -15.192 4.739 1.00 33.77 251 ASP A CA 1
ATOM 1854 C C . ASP A 1 251 ? 46.089 -14.006 4.234 1.00 33.57 251 ASP A C 1
ATOM 1855 O O . ASP A 1 251 ? 45.097 -14.183 3.513 1.00 33.96 251 ASP A O 1
ATOM 1860 N N . PHE A 1 252 ? 46.532 -12.807 4.597 1.00 30.72 252 PHE A N 1
ATOM 1861 C CA . PHE A 1 252 ? 45.888 -11.585 4.145 1.00 31.41 252 PHE A CA 1
ATOM 1862 C C . PHE A 1 252 ? 46.704 -10.867 3.052 1.00 30.83 252 PHE A C 1
ATOM 1863 O O . PHE A 1 252 ? 46.294 -9.850 2.520 1.00 30.32 252 PHE A O 1
ATOM 1871 N N . MET A 1 253 ? 47.825 -11.464 2.656 1.00 31.42 253 MET A N 1
ATOM 1872 C CA . MET A 1 253 ? 48.629 -10.940 1.544 1.00 32.33 253 MET A CA 1
ATOM 1873 C C . MET A 1 253 ? 47.915 -11.245 0.189 1.00 33.22 253 MET A C 1
ATOM 1874 O O . MET A 1 253 ? 47.033 -12.102 0.145 1.00 32.73 253 MET A O 1
ATOM 1879 N N . PRO A 1 254 ? 48.335 -10.575 -0.907 1.00 33.92 254 PRO A N 1
ATOM 1880 C CA . PRO A 1 254 ? 47.830 -10.827 -2.283 1.00 36.46 254 PRO A CA 1
ATOM 1881 C C . PRO A 1 254 ? 47.877 -12.295 -2.695 1.00 37.90 254 PRO A C 1
ATOM 1882 O O . PRO A 1 254 ? 48.865 -12.927 -2.346 1.00 40.66 254 PRO A O 1
#

InterPro domains:
  IPR002347 Short-chain dehydrogenase/reductase SDR [PF00106] (3-192)
  IPR002347 Short-chain dehydrogenase/reductase SDR [PR00080] (77-88)
  IPR002347 Short-chain dehydrogenase/reductase SDR [PR00080] (130-138)
  IPR002347 Short-chain dehydrogenase/reductase SDR [PR00080] (150-169)
  IPR002347 Short-chain dehydrogenase/reductase SDR [PR00081] (4-21)
  IPR002347 Short-chain dehydrogenase/reductase SDR [PR00081] (77-88)
  IPR002347 Short-chain dehydrogenase/reductase SDR [PR00081] (124-140)
  IPR002347 Short-chain dehydrogenase/reductase SDR [PR00081] (150-169)
  IPR002347 Short-chain dehydrogenase/reductase SDR [PR00081] (169-186)
  IPR020904 Short-chain dehydrogenase/reductase, conserved site [PS00061] (137-165)
  IPR036291 NAD(P)-binding domain superfamily [SSF51735] (2-244)

Foldseek 3Di:
DAEEEFEQCQFFASVLLVVLLVVPDVPAAYEYEDQDCVSLVVVCVVNPRSYHYQHRQLLDLVSLLVSLVVSCVPPNAHAEYEAELYADDFFAQQLPPDVVSLVVLLSSQPVSSVSNCVNRVVRNLVNLHEYEYAAAPVVVVVDDPFRSSSVSRNVVQQVQLVCCVVPVSHFYEYEHAPARTHGQDDDDDDDHDCSRPNPVRSVVNVVRNVPHHSFLSQLRNQCRVVHDDPVRGSGYYYSPDVVSVVSGD

B-factor: mean 35.48, std 10.1, range [23.82, 80.96]

Nearest PDB structures (foldseek):
  3kzv-assembly1_A  TM=1.004E+00  e=1.891E-52  Saccharomyces cerevisiae S288C
  6uhx-assembly1_A  TM=8.885E-01  e=1.112E-38  Saccharomyces cerevisiae S288C
  6yc8-assembly1_A  TM=8.714E-01  e=6.956E-25  Ogataea glucozyma
  6emm-assembly1_A  TM=9.119E-01  e=1.231E-14  Homo sapiens
  1yde-assembly4_N  TM=7.980E-01  e=5.241E-15  Homo sapiens

Secondary structure (DSSP, 8-state):
--EEEE-STTSHHHHHHHHHHHHH-SS-EEEEEES-HHHHHHHHHHHGGGEEEEES-TTSHHHHHHHHHHHHHHHS---EEEEE-------TTTTS--HHHHHHHHIIIIIHHHHHHHHHHHHHHHHT-EEEEE--S----SS--SHHHHHHHHHHHHHHHHHHHH-TTSEEEEEE-SS-----S--------TTTS-HHHHHHHHHHHTT--HHHHHHHHHHHHH---GGGTT-EEETT-GGGGGG--

Sequence (249 aa):
GKVILVTGVSRGIGKSIVDVLFSLDKDTVVYGVARSEAPLKKLKEKYGDRFFYVVGDITEDSVLKQLVNAAVKGHGKIDSLVANAGVLEPVQNVNEIDVNAWKKLYDINFFSIVSLVGIALPELKKTNGNVVFVSSDACNMYFSSWGAYGSSKAALNHFAMTLANEERQVKAIAVAPGIVDTDMQVNIRENVGPSSMSAEQLKMFRGLKENNSSVPATVYAKLALHGIPDGVNGQYLSYNDPALADFMP

Radius of gyration: 17.1 Å; Cα contacts (8 Å, |Δi|>4): 482; chains: 1; bounding box: 44×43×38 Å

Organism: Saccharomyces cerevisiae (strain ATCC 204508 / S288c) (NCBI:txid559292)